Protein AF-0000000073279102 (afdb_homodimer)

pLDDT: mean 95.68, std 6.65, range [61.88, 99.0]

Radius of gyration: 16.41 Å; Cα contacts (8 Å, |Δi|>4): 410; chains: 2; bounding box: 40×41×36 Å

Solvent-accessible surface area (backbone atoms only — not comparable to full-atom values): 11168 Å² total; per-residue (Å²): 95,24,42,34,42,34,35,25,45,95,88,36,66,32,33,39,37,36,37,48,52,42,74,84,71,52,70,69,53,36,35,52,22,32,20,53,50,37,37,55,52,22,43,48,45,22,41,45,67,69,67,58,41,90,57,52,66,49,79,51,94,28,34,40,36,40,37,42,72,86,50,53,70,67,57,41,58,67,42,37,63,53,52,52,18,47,51,52,36,52,48,58,48,28,73,78,35,60,84,46,34,48,79,45,77,41,85,98,96,24,42,34,42,35,33,27,46,94,88,35,66,32,32,39,37,38,36,46,53,40,76,85,70,53,71,69,53,36,33,52,23,32,20,52,49,36,38,56,51,22,44,50,45,23,40,45,66,70,67,58,42,90,57,52,66,50,80,52,94,29,34,41,36,39,38,42,72,86,51,54,70,68,57,41,59,67,44,37,64,54,53,53,19,47,51,53,35,54,48,57,46,27,74,81,35,59,85,45,34,46,78,47,79,41,84,100

Secondary structure (DSSP, 8-state):
-EEEEEEEETTEEEEEEEES-----SHHHHHHHHHHHHHHHHHHHIIIIIS----EEEEETTEEEEE-TTS-HHHHHHHHHHHHHHHHHHHHHHHH-TTTEEEEEEE-/-EEEEEEEETTEEEEEEEES-----SHHHHHHHHHHHHHHHHHHHIIIIIS----EEEEETTEEEEE-TTS-HHHHHHHHHHHHHHHHHHHHHHHH-TTTEEEEEEE-

Foldseek 3Di:
DKEKEFEDEPNFTFKMKIFDLADPDDPVSVVLSVQLCVLQVVLVCCLCPVVVHDWDWDDDGRMIMTGRPPPDPVSSVVSRVSVVVSLVSVVVVCVVCVVRYDYYYDYD/DKEKEFEDEPNFTFKMKIADLADPDDPVSVVLSVQLCVLQVVLVCCLCPVVVHDWDWDDDGRMIMTGRPPPDPVSSVVSRVSVVVSLVSVVVVCVVCVVRYDYYYDYD

Sequence (216 aa):
MIEAIFKKKNENIVSFKIEGHAGFDEYNKDIVCSAVSAISQTTLIGILEVLNIHAEYRIVDGFLSLSIEEKTMEDIKSCQVLLHTMLLGLRSMEQGYRDYINVREEEVMIEAIFKKKNENIVSFKIEGHAGFDEYNKDIVCSAVSAISQTTLIGILEVLNIHAEYRIVDGFLSLSIEEKTMEDIKSCQVLLHTMLLGLRSMEQGYRDYINVREEEV

InterPro domains:
  IPR007422 Cysteine protease Prp [PF04327] (1-102)
  IPR007422 Cysteine protease Prp [PTHR39178] (1-107)
  IPR007422 Cysteine protease Prp [cd16332] (1-103)
  IPR036764 Cysteine protease Prp superfamily [G3DSA:3.30.70.1490] (1-105)
  IPR036764 Cysteine protease Prp superfamily [SSF118010] (1-107)

Structure (mmCIF, N/CA/C/O backbone):
data_AF-0000000073279102-model_v1
#
loop_
_entity.id
_entity.type
_entity.pdbx_description
1 polymer 'Ribosomal processing cysteine protease Prp'
#
loop_
_atom_site.group_PDB
_atom_site.id
_atom_site.type_symbol
_atom_site.label_atom_id
_atom_site.label_alt_id
_atom_site.label_comp_id
_atom_site.label_asym_id
_atom_site.label_entity_id
_atom_site.label_seq_id
_atom_site.pdbx_PDB_ins_code
_atom_site.Cartn_x
_atom_site.Cartn_y
_atom_site.Cartn_z
_atom_site.occupancy
_atom_site.B_iso_or_equiv
_atom_site.auth_seq_id
_atom_site.auth_comp_id
_atom_site.auth_asym_id
_atom_site.auth_atom_id
_atom_site.pdbx_PDB_model_num
ATOM 1 N N . MET A 1 1 ? -12.102 9.656 13.414 1 91.69 1 MET A N 1
ATOM 2 C CA . MET A 1 1 ? -11.711 8.25 13.5 1 91.69 1 MET A CA 1
ATOM 3 C C . MET A 1 1 ? -11.906 7.551 12.156 1 91.69 1 MET A C 1
ATOM 5 O O . MET A 1 1 ? -12.938 7.719 11.508 1 91.69 1 MET A O 1
ATOM 9 N N . ILE A 1 2 ? -11.047 6.914 11.68 1 95.69 2 ILE A N 1
ATOM 10 C CA . ILE A 1 2 ? -11.125 6.148 10.438 1 95.69 2 ILE A CA 1
ATOM 11 C C . ILE A 1 2 ? -11.547 4.711 10.742 1 95.69 2 ILE A C 1
ATOM 13 O O . ILE A 1 2 ? -11.008 4.078 11.656 1 95.69 2 ILE A O 1
ATOM 17 N N . GLU A 1 3 ? -12.492 4.203 10.031 1 97.62 3 GLU A N 1
ATOM 18 C CA . GLU A 1 3 ? -12.922 2.812 10.148 1 97.62 3 GLU A CA 1
ATOM 19 C C . GLU A 1 3 ? -12.578 2.02 8.891 1 97.62 3 GLU A C 1
ATOM 21 O O . GLU A 1 3 ? -12.945 2.41 7.785 1 97.62 3 GLU A O 1
ATOM 26 N N . ALA A 1 4 ? -11.875 0.976 9.055 1 98.75 4 ALA A N 1
ATOM 27 C CA . ALA A 1 4 ? -11.57 0.036 7.984 1 98.75 4 ALA A CA 1
ATOM 28 C C . ALA A 1 4 ? -12.156 -1.341 8.273 1 98.75 4 ALA A C 1
ATOM 30 O O . ALA A 1 4 ? -11.82 -1.972 9.273 1 98.75 4 ALA A O 1
ATOM 31 N N . ILE A 1 5 ? -13 -1.819 7.379 1 98.88 5 ILE A N 1
ATOM 32 C CA . ILE A 1 5 ? -13.664 -3.102 7.574 1 98.88 5 ILE A CA 1
ATOM 33 C C . ILE A 1 5 ? -13.336 -4.039 6.418 1 98.88 5 ILE A C 1
ATOM 35 O O . ILE A 1 5 ? -13.492 -3.674 5.25 1 98.88 5 ILE A O 1
ATOM 39 N N . PHE A 1 6 ? -12.922 -5.18 6.73 1 98.94 6 PHE A N 1
ATOM 40 C CA . PHE A 1 6 ? -12.633 -6.227 5.754 1 98.94 6 PHE A CA 1
ATOM 41 C C . PHE A 1 6 ? -13.625 -7.379 5.895 1 98.94 6 PHE A C 1
ATOM 43 O O . PHE A 1 6 ? -13.852 -7.875 7 1 98.94 6 PHE A O 1
ATOM 50 N N . LYS A 1 7 ? -14.156 -7.809 4.781 1 98.88 7 LYS A N 1
ATOM 51 C CA . LYS A 1 7 ? -15.023 -8.984 4.777 1 98.88 7 LYS A CA 1
ATOM 52 C C . LYS A 1 7 ? -14.289 -10.211 4.242 1 98.88 7 LYS A C 1
ATOM 54 O O . LYS A 1 7 ? -13.633 -10.141 3.199 1 98.88 7 LYS A O 1
ATOM 59 N N . LYS A 1 8 ? -14.445 -11.305 4.914 1 98.69 8 LYS A N 1
ATOM 60 C CA . LYS A 1 8 ? -13.789 -12.555 4.543 1 98.69 8 LYS A CA 1
ATOM 61 C C . LYS A 1 8 ? -14.805 -13.664 4.289 1 98.69 8 LYS A C 1
ATOM 63 O O . LYS A 1 8 ? -15.836 -13.734 4.965 1 98.69 8 LYS A O 1
ATOM 68 N N . LYS A 1 9 ? -14.523 -14.383 3.242 1 97.69 9 LYS A N 1
ATOM 69 C CA . LYS A 1 9 ? -15.219 -15.633 2.934 1 97.69 9 LYS A CA 1
ATOM 70 C C . LYS A 1 9 ? -14.234 -16.797 2.814 1 97.69 9 LYS A C 1
ATOM 72 O O . LYS A 1 9 ? -13.383 -16.812 1.925 1 97.69 9 LYS A O 1
ATOM 77 N N . ASN A 1 10 ? -14.328 -17.844 3.709 1 94.19 10 ASN A N 1
ATOM 78 C CA . ASN A 1 10 ? -13.406 -18.969 3.723 1 94.19 10 ASN A CA 1
ATOM 79 C C . ASN A 1 10 ? -11.953 -18.5 3.725 1 94.19 10 ASN A C 1
ATOM 81 O O . ASN A 1 10 ? -11.164 -18.906 2.871 1 94.19 10 ASN A O 1
ATOM 85 N N . GLU A 1 11 ? -11.609 -17.516 4.504 1 94.81 11 GLU A N 1
ATOM 86 C CA . GLU A 1 11 ? -10.266 -17.016 4.77 1 94.81 11 GLU A CA 1
ATOM 87 C C . GLU A 1 11 ? -9.812 -16.047 3.68 1 94.81 11 GLU A C 1
ATOM 89 O O . GLU A 1 11 ? -8.758 -15.414 3.803 1 94.81 11 GLU A O 1
ATOM 94 N N . ASN A 1 12 ? -10.641 -15.945 2.617 1 98.44 12 ASN A N 1
ATOM 95 C CA . ASN A 1 12 ? -10.344 -14.977 1.563 1 98.44 12 ASN A CA 1
ATOM 96 C C . ASN A 1 12 ? -11 -13.625 1.838 1 98.44 12 ASN A C 1
ATOM 98 O O . ASN A 1 12 ? -12.18 -13.562 2.164 1 98.44 12 ASN A O 1
ATOM 102 N N . ILE A 1 13 ? -10.227 -12.633 1.742 1 98.88 13 ILE A N 1
ATOM 103 C CA . ILE A 1 13 ? -10.82 -11.305 1.786 1 98.88 13 ILE A CA 1
ATOM 104 C C . ILE A 1 13 ? -11.547 -11.016 0.474 1 98.88 13 ILE A C 1
ATOM 106 O O . ILE A 1 13 ? -10.961 -11.125 -0.605 1 98.88 13 ILE A O 1
ATOM 110 N N . VAL A 1 14 ? -12.789 -10.625 0.577 1 98.81 14 VAL A N 1
ATOM 111 C CA . VAL A 1 14 ? -13.562 -10.484 -0.653 1 98.81 14 VAL A CA 1
ATOM 112 C C . VAL A 1 14 ? -14.016 -9.031 -0.808 1 98.81 14 VAL A C 1
ATOM 114 O O . VAL A 1 14 ? -14.461 -8.625 -1.885 1 98.81 14 VAL A O 1
ATOM 117 N N . SER A 1 15 ? -13.891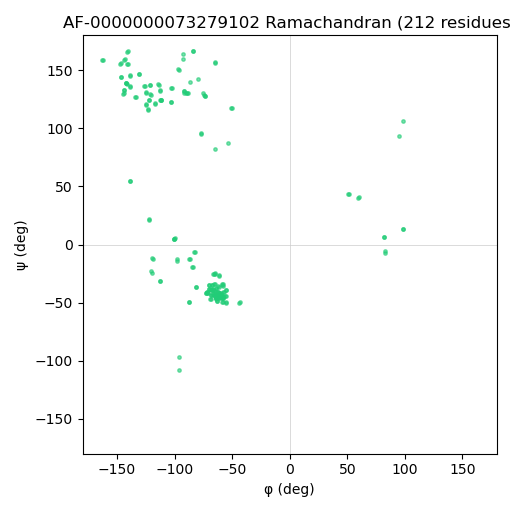 -8.242 0.245 1 98.81 15 SER A N 1
ATOM 118 C CA . SER A 1 15 ? -14.219 -6.824 0.148 1 98.81 15 SER A CA 1
ATOM 119 C C . SER A 1 15 ? -13.609 -6.031 1.297 1 98.81 15 SER A C 1
ATOM 121 O O . SER A 1 15 ? -13.219 -6.605 2.314 1 98.81 15 SER A O 1
ATOM 123 N N . PHE A 1 16 ? -13.461 -4.746 1.104 1 98.94 16 PHE A N 1
ATOM 124 C CA . PHE A 1 16 ? -13.125 -3.832 2.191 1 98.94 16 PHE A CA 1
ATOM 125 C C . PHE A 1 16 ? -13.844 -2.496 2.012 1 98.94 16 PHE A C 1
ATOM 127 O O . PHE A 1 16 ? -14.305 -2.176 0.916 1 98.94 16 PHE A O 1
ATOM 134 N N . LYS A 1 17 ? -13.953 -1.801 3.074 1 98.75 17 LYS A N 1
ATOM 135 C CA . LYS A 1 17 ? -14.453 -0.43 3.086 1 98.75 17 LYS A CA 1
ATOM 136 C C . LYS A 1 17 ? -13.695 0.427 4.094 1 98.75 17 LYS A C 1
ATOM 138 O O . LYS A 1 17 ? -13.375 -0.034 5.191 1 98.75 17 LYS A O 1
ATOM 143 N N . ILE A 1 18 ? -13.406 1.606 3.73 1 98.56 18 ILE A N 1
ATOM 144 C CA . ILE A 1 18 ? -12.75 2.594 4.578 1 98.56 18 ILE A CA 1
ATOM 145 C C . ILE A 1 18 ? -13.594 3.863 4.645 1 98.56 18 ILE A C 1
ATOM 147 O O . ILE A 1 18 ? -14.023 4.383 3.611 1 98.56 18 ILE A O 1
ATOM 151 N N . GLU A 1 19 ? -13.82 4.352 5.824 1 96.88 19 GLU A N 1
ATOM 152 C CA . GLU A 1 19 ? -14.578 5.586 6.004 1 96.88 19 GLU A CA 1
ATOM 153 C C . GLU A 1 19 ? -13.953 6.469 7.078 1 96.88 19 GLU A C 1
ATOM 155 O O . GLU A 1 19 ? -13.32 5.969 8.008 1 96.88 19 GLU A O 1
ATOM 160 N N . GLY A 1 20 ? -14.062 7.832 6.855 1 94.25 20 GLY A N 1
ATOM 161 C CA . GLY A 1 20 ? -13.641 8.766 7.887 1 94.25 20 GLY A CA 1
ATOM 162 C C . GLY A 1 20 ? -12.242 9.312 7.664 1 94.25 20 GLY A C 1
ATOM 163 O O . GLY A 1 20 ? -11.656 9.914 8.562 1 94.25 20 GLY A O 1
ATOM 164 N N . HIS A 1 21 ? -11.719 9.102 6.496 1 87.56 21 HIS A N 1
ATOM 165 C CA . HIS A 1 21 ? -10.344 9.508 6.227 1 87.56 21 HIS A CA 1
ATOM 166 C C . HIS A 1 21 ? -10.297 10.812 5.449 1 87.56 21 HIS A C 1
ATOM 168 O O . HIS A 1 21 ? -9.32 11.094 4.75 1 87.56 21 HIS A O 1
ATOM 174 N N . ALA A 1 22 ? -11.555 11.273 5.32 1 77.38 22 ALA A N 1
ATOM 175 C CA . ALA A 1 22 ? -11.562 12.625 4.762 1 77.38 22 ALA A CA 1
ATOM 176 C C . ALA A 1 22 ? -11.562 13.68 5.867 1 77.38 22 ALA A C 1
ATOM 178 O O . ALA A 1 22 ? -11.906 13.383 7.012 1 77.38 22 ALA A O 1
ATOM 179 N N . GLY A 1 23 ? -11.188 14.852 5.594 1 65.56 23 GLY A N 1
ATOM 180 C CA . GLY A 1 23 ? -11.398 16 6.461 1 65.56 23 GLY A CA 1
ATOM 181 C C . GLY A 1 23 ? -10.18 16.344 7.301 1 65.56 23 GLY A C 1
ATOM 182 O O . GLY A 1 23 ? -9.445 15.453 7.73 1 65.56 23 GLY A O 1
ATOM 183 N N . PHE A 1 24 ? -9.492 17.531 6.836 1 62.09 24 PHE A N 1
ATOM 184 C CA . PHE A 1 24 ? -8.367 18.266 7.418 1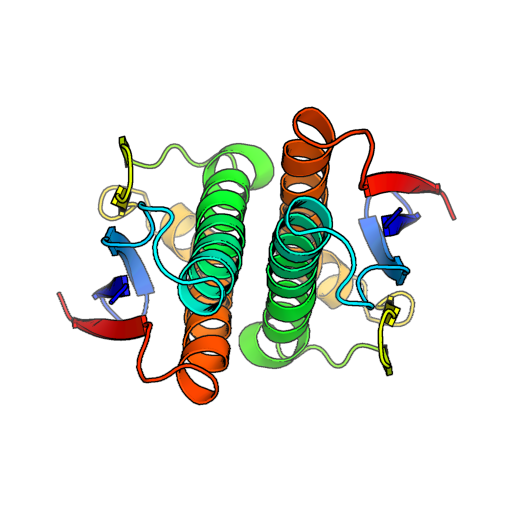 62.09 24 PHE A CA 1
ATOM 185 C C . PHE A 1 24 ? -8.758 18.875 8.758 1 62.09 24 PHE A C 1
ATOM 187 O O . PHE A 1 24 ? -9.688 19.688 8.828 1 62.09 24 PHE A O 1
ATOM 194 N N . ASP A 1 25 ? -8.703 18.047 9.836 1 65.06 25 ASP A N 1
ATOM 195 C CA . ASP A 1 25 ? -8.875 18.688 11.133 1 65.06 25 ASP A CA 1
ATOM 196 C C . ASP A 1 25 ? -7.523 19 11.773 1 65.06 25 ASP A C 1
ATOM 198 O O . ASP A 1 25 ? -6.777 19.844 11.281 1 65.06 25 ASP A O 1
ATOM 202 N N . GLU A 1 26 ? -7.168 18.141 12.586 1 80.25 26 GLU A N 1
ATOM 203 C CA . GLU A 1 26 ? -5.93 18.172 13.359 1 80.25 26 GLU A CA 1
ATOM 204 C C . GLU A 1 26 ? -4.777 17.547 12.578 1 80.25 26 GLU A C 1
ATOM 206 O O . GLU A 1 26 ? -4.98 16.609 11.805 1 80.25 26 GLU A O 1
ATOM 211 N N . TYR A 1 27 ? -3.744 18.172 12.719 1 82.19 27 TYR A N 1
ATOM 212 C CA . TYR A 1 27 ? -2.521 17.797 12.008 1 82.19 27 TYR A CA 1
ATOM 213 C C . TYR A 1 27 ? -2.311 16.297 12.039 1 82.19 27 TYR A C 1
ATOM 215 O O . TYR A 1 27 ? -2.102 15.672 10.992 1 82.19 27 TYR A O 1
ATOM 223 N N . ASN A 1 28 ? -2.387 15.672 13.125 1 83.56 28 ASN A N 1
ATOM 224 C CA . ASN A 1 28 ? -2.135 14.242 13.273 1 83.56 28 ASN A CA 1
ATOM 225 C C . ASN A 1 28 ? -3.168 13.414 12.516 1 83.56 28 ASN A C 1
ATOM 227 O O . ASN A 1 28 ? -2.834 12.375 11.938 1 83.56 28 ASN A O 1
ATOM 231 N N . LYS A 1 29 ? -4.352 13.93 12.492 1 88.25 29 LYS A N 1
ATOM 232 C CA . LYS A 1 29 ? -5.387 13.219 11.75 1 88.25 29 LYS A CA 1
ATOM 233 C C . LYS A 1 29 ? -5.113 13.258 10.25 1 88.25 29 LYS A C 1
ATOM 235 O O . LYS A 1 29 ? -5.293 12.25 9.555 1 88.25 29 LYS A O 1
ATOM 240 N N . ASP A 1 30 ? -4.645 14.336 9.789 1 91.12 30 ASP A N 1
ATOM 241 C CA . ASP A 1 30 ? -4.332 14.492 8.367 1 91.12 30 ASP A CA 1
ATOM 242 C C . ASP A 1 30 ? -3.238 13.516 7.941 1 91.12 30 ASP A C 1
ATOM 244 O O . ASP A 1 30 ? -3.295 12.953 6.844 1 91.12 30 ASP A O 1
ATOM 248 N N . ILE A 1 31 ? -2.305 13.281 8.828 1 91.38 31 ILE A N 1
ATOM 249 C CA . ILE A 1 31 ? -1.187 12.391 8.547 1 91.38 31 ILE A CA 1
ATOM 250 C C . ILE A 1 31 ? -1.687 10.953 8.445 1 91.38 31 ILE A C 1
ATOM 252 O O . ILE A 1 31 ? -1.345 10.234 7.504 1 91.38 31 ILE A O 1
ATOM 256 N N . VAL A 1 32 ? -2.492 10.578 9.406 1 94.25 32 VAL A N 1
ATOM 257 C CA . VAL A 1 32 ? -3.041 9.227 9.422 1 94.25 32 VAL A CA 1
ATOM 258 C C . VAL A 1 32 ? -3.963 9.031 8.219 1 94.25 32 VAL A C 1
ATOM 260 O O . VAL A 1 32 ? -3.908 7.992 7.551 1 94.25 32 VAL A O 1
ATOM 263 N N . CYS A 1 33 ? -4.746 10.062 7.918 1 95.19 33 CYS A N 1
ATOM 264 C CA . CYS A 1 33 ? -5.629 10 6.762 1 95.19 33 CYS A CA 1
ATOM 265 C C . CYS A 1 33 ? -4.836 9.805 5.477 1 95.19 33 CYS A C 1
ATOM 267 O O . CYS A 1 33 ? -5.23 9.016 4.613 1 95.19 33 CYS A O 1
ATOM 269 N N . SER A 1 34 ? -3.781 10.547 5.359 1 94.94 34 SER A N 1
ATOM 270 C CA . SER A 1 34 ? -2.936 10.445 4.176 1 94.94 34 SER A CA 1
ATOM 271 C C . SER A 1 34 ? -2.367 9.039 4.02 1 94.94 34 SER A C 1
ATOM 273 O O . SER A 1 34 ? -2.385 8.477 2.926 1 94.94 34 SER A O 1
ATOM 275 N N . ALA A 1 35 ? -1.896 8.445 5.113 1 96.38 35 ALA A N 1
ATOM 276 C CA . ALA A 1 35 ? -1.335 7.098 5.109 1 96.38 35 ALA A CA 1
ATOM 277 C C . ALA A 1 35 ? -2.391 6.066 4.723 1 96.38 35 ALA A C 1
ATOM 279 O O . ALA A 1 35 ? -2.164 5.242 3.836 1 96.38 35 ALA A O 1
ATOM 280 N N . VAL A 1 36 ? -3.539 6.145 5.289 1 97.88 36 VAL A N 1
ATOM 281 C CA . VAL A 1 36 ? -4.617 5.188 5.066 1 97.88 36 VAL A CA 1
ATOM 282 C C . VAL A 1 36 ? -5.113 5.301 3.623 1 97.88 36 VAL A C 1
ATOM 284 O O . VAL A 1 36 ? -5.312 4.285 2.949 1 97.88 36 VAL A O 1
ATOM 287 N N . SER A 1 37 ? -5.277 6.512 3.115 1 97.06 37 SER A N 1
ATOM 288 C CA . SER A 1 37 ? -5.688 6.723 1.73 1 97.06 37 SER A CA 1
ATOM 289 C C . SER A 1 37 ? -4.668 6.145 0.757 1 97.06 37 SER A C 1
ATOM 291 O O . SER A 1 37 ? -5.035 5.496 -0.225 1 97.06 37 SER A O 1
ATOM 293 N N . ALA A 1 38 ? -3.414 6.348 1.049 1 97.75 38 ALA A N 1
ATOM 294 C CA . ALA A 1 38 ? -2.35 5.883 0.163 1 97.75 38 ALA A CA 1
ATOM 295 C C . ALA A 1 38 ? -2.332 4.363 0.072 1 97.75 38 ALA A C 1
ATOM 297 O O . ALA A 1 38 ? -2.258 3.799 -1.022 1 97.75 38 ALA A O 1
ATOM 298 N N . ILE A 1 39 ? -2.432 3.686 1.223 1 98.81 39 ILE A N 1
ATOM 299 C CA . ILE A 1 39 ? -2.422 2.227 1.249 1 98.81 39 ILE A CA 1
ATOM 300 C C . ILE A 1 39 ? -3.637 1.688 0.498 1 98.81 39 ILE A C 1
ATOM 302 O O . ILE A 1 39 ? -3.506 0.812 -0.36 1 98.81 39 ILE A O 1
ATOM 306 N N . SER A 1 40 ? -4.809 2.207 0.78 1 98.69 40 SER A N 1
ATOM 307 C CA . SER A 1 40 ? -6.051 1.658 0.243 1 98.69 40 SER A CA 1
ATOM 308 C C . SER A 1 40 ? -6.188 1.957 -1.246 1 98.69 40 SER A C 1
ATOM 310 O O . SER A 1 40 ? -6.586 1.088 -2.025 1 98.69 40 SER A O 1
ATOM 312 N N . GLN A 1 41 ? -5.832 3.15 -1.648 1 98.31 41 GLN A N 1
ATOM 313 C CA . GLN A 1 41 ? -5.914 3.502 -3.062 1 98.31 41 GLN A CA 1
ATOM 314 C C . GLN A 1 41 ? -4.867 2.75 -3.877 1 98.31 41 GLN A C 1
ATOM 316 O O . GLN A 1 41 ? -5.125 2.354 -5.016 1 98.31 41 GLN A O 1
ATOM 321 N N . THR A 1 42 ? -3.693 2.578 -3.34 1 98.88 42 THR A N 1
ATOM 322 C CA . THR A 1 42 ? -2.666 1.8 -4.02 1 98.88 42 THR A CA 1
ATOM 323 C C . THR A 1 42 ? -3.117 0.353 -4.207 1 98.88 42 THR A C 1
ATOM 325 O O . THR A 1 42 ? -2.873 -0.249 -5.254 1 98.88 42 THR A O 1
ATOM 328 N N . THR A 1 43 ? -3.762 -0.218 -3.186 1 98.94 43 THR A N 1
ATOM 329 C CA . THR A 1 43 ? -4.301 -1.568 -3.311 1 98.94 43 THR A CA 1
ATOM 330 C C . THR A 1 43 ? -5.316 -1.643 -4.449 1 98.94 43 THR A C 1
ATOM 332 O O . THR A 1 43 ? -5.305 -2.59 -5.238 1 98.94 43 THR A O 1
ATOM 335 N N . LEU A 1 44 ? -6.152 -0.615 -4.516 1 98.88 44 LEU A N 1
ATOM 336 C CA . LEU A 1 44 ? -7.113 -0.538 -5.609 1 98.88 44 LEU A CA 1
ATOM 337 C C . LEU A 1 44 ? -6.402 -0.54 -6.957 1 98.88 44 LEU A C 1
ATOM 339 O O . LEU A 1 44 ? -6.785 -1.281 -7.867 1 98.88 44 LEU A O 1
ATOM 343 N N . ILE A 1 45 ? -5.371 0.209 -7.113 1 98.81 45 ILE A N 1
ATOM 344 C CA . ILE A 1 45 ? -4.578 0.279 -8.336 1 98.81 45 ILE A CA 1
ATOM 345 C C . ILE A 1 45 ? -4.004 -1.1 -8.656 1 98.81 45 ILE A C 1
ATOM 347 O O . ILE A 1 45 ? -4.059 -1.548 -9.805 1 98.81 45 ILE A O 1
ATOM 351 N N . GLY A 1 46 ? -3.48 -1.765 -7.676 1 98.94 46 GLY A N 1
ATOM 352 C CA . GLY A 1 46 ? -2.943 -3.102 -7.871 1 98.94 46 GLY A CA 1
ATOM 353 C C . GLY A 1 46 ? -3.957 -4.074 -8.445 1 98.94 46 GLY A C 1
ATOM 354 O O . GLY A 1 46 ? -3.65 -4.816 -9.383 1 98.94 46 GLY A O 1
ATOM 355 N N . ILE A 1 47 ? -5.137 -4.031 -7.91 1 98.94 47 ILE A N 1
ATOM 356 C CA . ILE A 1 47 ? -6.172 -4.973 -8.32 1 98.94 47 ILE A CA 1
ATOM 357 C C . ILE A 1 47 ? -6.652 -4.629 -9.727 1 98.94 47 ILE A C 1
ATOM 359 O O . ILE A 1 47 ? -6.758 -5.508 -10.586 1 98.94 47 ILE A O 1
ATOM 363 N N . LEU A 1 48 ? -6.824 -3.354 -9.984 1 98.88 48 LEU A N 1
ATOM 364 C CA . LEU A 1 48 ? -7.418 -2.926 -11.25 1 98.88 48 LEU A CA 1
ATOM 365 C C . LEU A 1 48 ? -6.375 -2.908 -12.359 1 98.88 48 LEU A C 1
ATOM 367 O O . LEU A 1 48 ? -6.668 -3.283 -13.5 1 98.88 48 LEU A O 1
ATOM 371 N N . GLU A 1 49 ? -5.16 -2.533 -12.07 1 98.81 49 GLU A N 1
ATOM 372 C CA . GLU A 1 49 ? -4.223 -2.209 -13.141 1 98.81 49 GLU A CA 1
ATOM 373 C C . GLU A 1 49 ? -3.086 -3.229 -13.203 1 98.81 49 GLU A C 1
ATOM 375 O O . GLU A 1 49 ? -2.535 -3.484 -14.273 1 98.81 49 GLU A O 1
ATOM 380 N N . VAL A 1 50 ? -2.705 -3.777 -12.109 1 98.88 50 VAL A N 1
ATOM 381 C CA . VAL A 1 50 ? -1.626 -4.758 -12.117 1 98.88 50 VAL A CA 1
ATOM 382 C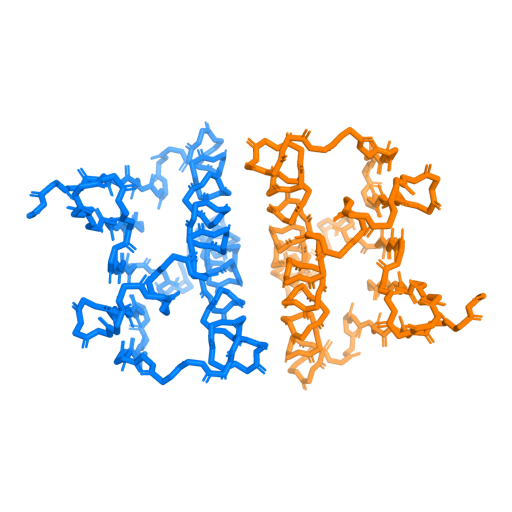 C . VAL A 1 50 ? -2.195 -6.148 -12.383 1 98.88 50 VAL A C 1
ATOM 384 O O . VAL A 1 50 ? -1.72 -6.863 -13.273 1 98.88 50 VAL A O 1
ATOM 387 N N . LEU A 1 51 ? -3.236 -6.457 -11.602 1 98.88 51 LEU A N 1
ATOM 388 C CA . LEU A 1 51 ? -3.854 -7.77 -11.766 1 98.88 51 LEU A CA 1
ATOM 389 C C . LEU A 1 51 ? -4.879 -7.742 -12.898 1 98.88 51 LEU A C 1
ATOM 391 O O . LEU A 1 51 ? -5.297 -8.797 -13.383 1 98.88 51 LEU A O 1
ATOM 395 N N . ASN A 1 52 ? -5.332 -6.523 -13.258 1 98.81 52 ASN A N 1
ATOM 396 C CA . ASN A 1 52 ? -6.324 -6.332 -14.305 1 98.81 52 ASN A CA 1
ATOM 397 C C . ASN A 1 52 ? -7.629 -7.051 -13.984 1 98.81 52 ASN A C 1
ATOM 399 O O . ASN A 1 52 ? -8.227 -7.68 -14.867 1 98.81 52 ASN A O 1
ATOM 403 N N . ILE A 1 53 ? -8 -6.996 -12.781 1 98.75 53 ILE A N 1
ATOM 404 C CA . ILE A 1 53 ? -9.266 -7.582 -12.352 1 98.75 53 ILE A CA 1
ATOM 405 C C . ILE A 1 53 ? -10.305 -6.48 -12.148 1 98.75 53 ILE A C 1
ATOM 407 O O . ILE A 1 53 ? -10.062 -5.52 -11.414 1 98.75 53 ILE A O 1
ATOM 411 N N . HIS A 1 54 ? -11.336 -6.59 -12.812 1 97.44 54 HIS A N 1
ATOM 412 C CA . HIS A 1 54 ? -12.406 -5.602 -12.711 1 97.44 54 HIS A CA 1
ATOM 413 C C . HIS A 1 54 ? -13.211 -5.797 -11.43 1 97.44 54 HIS A C 1
ATOM 415 O O . HIS A 1 54 ? -14.172 -6.57 -11.406 1 97.44 54 HIS A O 1
ATOM 421 N N . ALA A 1 55 ? -12.945 -5.148 -10.477 1 98.31 55 ALA A N 1
ATOM 422 C CA . ALA A 1 55 ? -13.664 -5.176 -9.203 1 98.31 55 ALA A CA 1
ATOM 423 C C . ALA A 1 55 ? -14.68 -4.039 -9.117 1 98.31 55 ALA A C 1
ATOM 425 O O . ALA A 1 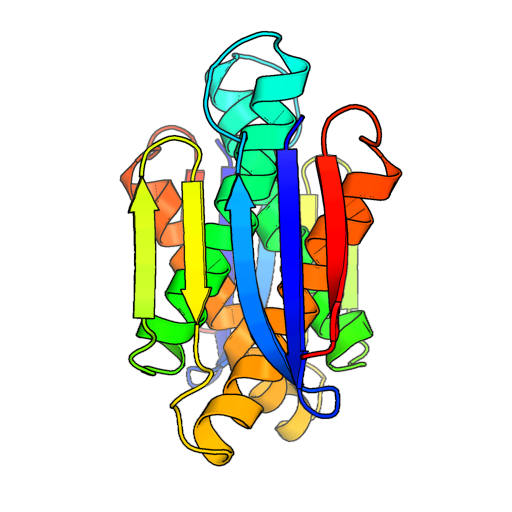55 ? -14.516 -3.002 -9.766 1 98.31 55 ALA A O 1
ATOM 426 N N . GLU A 1 56 ? -15.727 -4.27 -8.391 1 98.44 56 GLU A N 1
ATOM 427 C CA . GLU A 1 56 ? -16.625 -3.176 -8.023 1 98.44 56 GLU A CA 1
ATOM 428 C C . GLU A 1 56 ? -16.016 -2.293 -6.945 1 98.44 56 GLU A C 1
ATOM 430 O O . GLU A 1 56 ? -15.492 -2.795 -5.945 1 98.44 56 GLU A O 1
ATOM 435 N N . TYR A 1 57 ? -16.016 -1.017 -7.195 1 98.69 57 TYR A N 1
ATOM 436 C CA . TYR A 1 57 ? -15.461 -0.134 -6.176 1 98.69 57 TYR A CA 1
ATOM 437 C C . TYR A 1 57 ? -16.188 1.203 -6.152 1 98.69 57 TYR A C 1
ATOM 439 O O . TYR A 1 57 ? -16.906 1.541 -7.098 1 98.69 57 TYR A O 1
ATOM 447 N N . ARG A 1 58 ? -16.141 1.889 -5.004 1 98.5 58 ARG A N 1
ATOM 448 C CA . ARG A 1 58 ? -16.719 3.217 -4.812 1 98.5 58 ARG A CA 1
ATOM 449 C C . ARG A 1 58 ? -15.742 4.133 -4.082 1 98.5 58 ARG A C 1
ATOM 451 O O . ARG A 1 58 ? -15.188 3.758 -3.049 1 98.5 58 ARG A O 1
ATOM 458 N N . ILE A 1 59 ? -15.5 5.309 -4.723 1 96.81 59 ILE A N 1
ATOM 459 C CA . ILE A 1 59 ? -14.656 6.32 -4.094 1 96.81 59 ILE A CA 1
ATOM 460 C C . ILE A 1 59 ? -15.414 7.645 -4.012 1 96.81 59 ILE A C 1
ATOM 462 O O . ILE A 1 59 ? -15.828 8.195 -5.031 1 96.81 59 ILE A O 1
ATOM 466 N N . VAL A 1 60 ? -15.586 8.102 -2.838 1 94.75 60 VAL A N 1
ATOM 467 C CA . VAL A 1 60 ? -16.062 9.453 -2.586 1 94.75 60 VAL A CA 1
ATOM 468 C C . VAL A 1 60 ? -15.312 10.055 -1.399 1 94.75 60 VAL A C 1
ATOM 470 O O . VAL A 1 60 ? -14.539 9.367 -0.734 1 94.75 60 VAL A O 1
ATOM 473 N N . ASP A 1 61 ? -15.391 11.305 -1.184 1 90.69 61 ASP A N 1
ATOM 474 C CA . ASP A 1 61 ? -14.641 11.945 -0.114 1 90.69 61 ASP A CA 1
ATOM 475 C C . ASP A 1 61 ? -14.836 11.227 1.216 1 90.69 61 ASP A C 1
ATOM 477 O O . ASP A 1 61 ? -15.969 11.094 1.692 1 90.69 61 ASP A O 1
ATOM 481 N N . GLY A 1 62 ? -13.766 10.734 1.703 1 92 62 GLY A N 1
ATOM 482 C CA . GLY A 1 62 ? -13.812 10.109 3.018 1 92 62 GLY A CA 1
ATOM 483 C C . GLY A 1 62 ? -14.312 8.68 2.982 1 92 62 GLY A C 1
ATOM 484 O O . GLY A 1 62 ? -14.617 8.102 4.027 1 92 62 GLY A O 1
ATOM 485 N N . PHE A 1 63 ? -14.484 8.211 1.729 1 97.38 63 PHE A N 1
ATOM 486 C CA . PHE A 1 63 ? -15.031 6.867 1.613 1 97.38 63 PHE A CA 1
ATOM 487 C C . PHE A 1 63 ? -14.406 6.129 0.435 1 97.38 63 PHE A C 1
ATOM 489 O O . PHE A 1 63 ? -14.289 6.68 -0.661 1 97.38 63 PHE A O 1
ATOM 496 N N . LEU A 1 64 ? -13.984 4.898 0.653 1 98.44 64 LEU A N 1
ATOM 497 C CA . LEU A 1 64 ? -13.469 3.994 -0.366 1 98.44 64 LEU A CA 1
ATOM 498 C C . LEU A 1 64 ? -13.891 2.557 -0.079 1 98.44 64 LEU A C 1
ATOM 500 O O . LEU A 1 64 ? -13.789 2.092 1.059 1 98.44 64 LEU A O 1
ATOM 504 N N . SER A 1 65 ? -14.438 1.857 -1.063 1 98.81 65 SER A N 1
ATOM 505 C CA . SER A 1 65 ? -14.773 0.445 -0.914 1 98.81 65 SER A CA 1
ATOM 506 C C . SER A 1 65 ? -14.469 -0.335 -2.188 1 98.81 65 SER A C 1
ATOM 508 O O . SER A 1 65 ? -14.422 0.24 -3.277 1 98.81 65 SER A O 1
ATOM 510 N N . LEU A 1 66 ? -14.25 -1.562 -2.057 1 98.88 66 LEU A N 1
ATOM 511 C CA . LEU A 1 66 ? -14.031 -2.494 -3.156 1 98.88 66 LEU A CA 1
ATOM 512 C C . LEU A 1 66 ? -14.602 -3.871 -2.82 1 98.88 66 LEU A C 1
ATOM 514 O O . LEU A 1 66 ? -14.484 -4.332 -1.684 1 98.88 66 LEU A O 1
ATOM 518 N N . SER A 1 67 ? -15.133 -4.527 -3.826 1 98.88 67 SER A N 1
ATOM 519 C CA . SER A 1 67 ? -15.609 -5.895 -3.645 1 98.88 67 SER A CA 1
ATOM 520 C C . SER A 1 67 ? -15.234 -6.77 -4.836 1 98.88 67 SER A C 1
ATOM 522 O O . SER A 1 67 ? -15.383 -6.355 -5.988 1 98.88 67 SER A O 1
ATOM 524 N N . ILE A 1 68 ? -14.781 -7.914 -4.516 1 98.81 68 ILE A N 1
ATOM 525 C CA . ILE A 1 68 ? -14.492 -8.914 -5.535 1 98.81 68 ILE A CA 1
ATOM 526 C C . ILE A 1 68 ? -15.305 -10.18 -5.258 1 98.81 68 ILE A C 1
ATOM 528 O O . ILE A 1 68 ? -14.93 -11.273 -5.691 1 98.81 68 ILE A O 1
ATOM 532 N N . GLU A 1 69 ? -16.344 -10.031 -4.531 1 97.5 69 GLU A N 1
ATOM 533 C CA . GLU A 1 69 ? -17.141 -11.164 -4.07 1 97.5 69 GLU A CA 1
ATOM 534 C C . GLU A 1 69 ? -17.719 -11.938 -5.246 1 97.5 69 GLU A C 1
ATOM 536 O O . GLU A 1 69 ? -17.922 -13.156 -5.156 1 97.5 69 GLU A O 1
ATOM 541 N N . GLU A 1 70 ? -17.938 -11.297 -6.387 1 97.62 70 GLU A N 1
ATOM 542 C CA . GLU A 1 70 ? -18.609 -11.922 -7.527 1 97.62 70 GLU A CA 1
ATOM 543 C C . GLU A 1 70 ? -17.594 -12.398 -8.562 1 97.62 70 GLU A C 1
ATOM 545 O O . GLU A 1 70 ? -17.969 -12.852 -9.648 1 97.62 70 GLU A O 1
ATOM 550 N N . LYS A 1 71 ? -16.344 -12.289 -8.258 1 98.31 71 LYS A N 1
ATOM 551 C CA . LYS A 1 71 ? -15.305 -12.695 -9.195 1 98.31 71 LYS A CA 1
ATOM 552 C C . LYS A 1 71 ? -15.039 -14.195 -9.109 1 98.31 71 LYS A C 1
ATOM 554 O O . LYS A 1 71 ? -15.555 -14.867 -8.219 1 98.31 71 LYS A O 1
ATOM 559 N N . THR A 1 72 ? -14.352 -14.672 -10.07 1 98.38 72 THR A N 1
ATOM 560 C CA . THR A 1 72 ? -13.984 -16.094 -10.062 1 98.38 72 THR A CA 1
ATOM 561 C C . THR A 1 72 ? -13.055 -16.406 -8.891 1 98.38 72 THR A C 1
ATOM 563 O O . THR A 1 72 ? -12.383 -15.508 -8.375 1 98.38 72 THR A O 1
ATOM 566 N N . MET A 1 73 ? -13.031 -17.625 -8.477 1 97.94 73 MET A N 1
ATOM 567 C CA . MET A 1 73 ? -12.133 -18.047 -7.398 1 97.94 73 MET A CA 1
ATOM 568 C C . MET A 1 73 ? -10.68 -17.75 -7.754 1 97.94 73 MET A C 1
ATOM 570 O O . MET A 1 73 ? -9.875 -17.422 -6.883 1 97.94 73 MET A O 1
ATOM 574 N N . GLU A 1 74 ? -10.367 -17.906 -9.031 1 98.38 74 GLU A N 1
ATOM 575 C CA . GLU A 1 74 ? -9.016 -17.594 -9.492 1 98.38 74 GLU A CA 1
ATOM 576 C C . GLU A 1 74 ? -8.68 -16.125 -9.266 1 98.38 74 GLU A C 1
ATOM 578 O O . GLU A 1 74 ? -7.602 -15.805 -8.766 1 98.38 74 GLU A O 1
ATOM 583 N N . ASP A 1 75 ? -9.578 -15.281 -9.625 1 98.69 75 ASP A N 1
ATOM 584 C CA . ASP A 1 75 ? -9.383 -13.852 -9.43 1 98.69 75 ASP A CA 1
ATOM 585 C C . ASP A 1 75 ? -9.305 -13.508 -7.941 1 98.69 75 ASP A C 1
ATOM 587 O O . ASP A 1 75 ? -8.469 -12.703 -7.527 1 98.69 75 ASP A O 1
ATOM 591 N N . ILE A 1 76 ? -10.203 -14.148 -7.203 1 98.75 76 ILE A N 1
ATOM 592 C CA . ILE A 1 76 ? -10.211 -13.914 -5.762 1 98.75 76 ILE A CA 1
ATOM 593 C C . ILE A 1 76 ? -8.859 -14.305 -5.168 1 98.75 76 ILE A C 1
ATOM 595 O O . ILE A 1 76 ? -8.258 -13.531 -4.414 1 98.75 76 ILE A O 1
ATOM 599 N N . LYS A 1 77 ? -8.359 -15.422 -5.539 1 98.62 77 LYS A N 1
ATOM 600 C CA . LYS A 1 77 ? -7.082 -15.906 -5.027 1 98.62 77 LYS A CA 1
ATOM 601 C C . LYS A 1 77 ? -5.941 -14.977 -5.445 1 98.62 77 LYS A C 1
ATOM 603 O O . LYS A 1 77 ? -5.031 -14.719 -4.656 1 98.62 77 LYS A O 1
ATOM 608 N N . SER A 1 78 ? -6.012 -14.477 -6.621 1 98.69 78 SER A N 1
ATOM 609 C CA . SER A 1 78 ? -4.961 -13.594 -7.129 1 98.69 78 SER A CA 1
ATOM 610 C C . SER A 1 78 ? -4.902 -12.289 -6.344 1 98.69 78 SER A C 1
ATOM 612 O O . SER A 1 78 ? -3.84 -11.68 -6.227 1 98.69 78 SER A O 1
ATOM 614 N N . CYS A 1 79 ? -6 -11.922 -5.766 1 98.88 79 CYS A N 1
ATOM 615 C CA . CYS A 1 79 ? -6.102 -10.641 -5.086 1 98.88 79 CYS A CA 1
ATOM 616 C C . CYS A 1 79 ? -5.625 -10.75 -3.641 1 98.88 79 CYS A C 1
ATOM 618 O O . CYS A 1 79 ? -5.387 -9.734 -2.984 1 98.88 79 CYS A O 1
ATOM 620 N N . GLN A 1 80 ? -5.453 -11.938 -3.146 1 98.94 80 GLN A N 1
ATOM 621 C CA . GLN A 1 80 ? -5.281 -12.117 -1.709 1 98.94 80 GLN A CA 1
ATOM 622 C C . GLN A 1 80 ? -3.965 -11.516 -1.233 1 98.94 80 GLN A C 1
ATOM 624 O O . GLN A 1 80 ? -3.881 -10.992 -0.118 1 98.94 80 GLN A O 1
ATOM 629 N N . VAL A 1 81 ? -2.945 -11.586 -2.043 1 98.94 81 VAL A N 1
ATOM 630 C CA . VAL A 1 81 ? -1.661 -11.031 -1.626 1 98.94 81 VAL A CA 1
ATOM 631 C C . VAL A 1 81 ? -1.797 -9.531 -1.388 1 98.94 81 VAL A C 1
ATOM 633 O O . VAL A 1 81 ? -1.292 -9.008 -0.393 1 98.94 81 VAL A O 1
ATOM 636 N N . LEU A 1 82 ? -2.482 -8.836 -2.254 1 99 82 LEU A N 1
ATOM 637 C CA . LEU A 1 82 ? -2.678 -7.398 -2.119 1 99 82 LEU A CA 1
ATOM 638 C C . LEU A 1 82 ? -3.58 -7.078 -0.934 1 99 82 LEU A C 1
ATOM 640 O O . LEU A 1 82 ? -3.285 -6.176 -0.148 1 99 82 LEU A O 1
ATOM 644 N N . LEU A 1 83 ? -4.641 -7.84 -0.798 1 99 83 LEU A N 1
ATOM 645 C CA . LEU A 1 83 ? -5.645 -7.539 0.217 1 99 83 LEU A CA 1
ATOM 646 C C . LEU A 1 83 ? -5.125 -7.871 1.611 1 99 83 LEU A C 1
ATOM 648 O O . LEU A 1 83 ? -5.359 -7.117 2.561 1 99 83 LEU A O 1
ATOM 652 N N . HIS A 1 84 ? -4.457 -8.977 1.753 1 98.94 84 HIS A N 1
ATOM 653 C CA . HIS A 1 84 ? -3.859 -9.297 3.045 1 98.94 84 HIS A CA 1
ATOM 654 C C . HIS A 1 84 ? -2.73 -8.336 3.389 1 98.94 84 HIS A C 1
ATOM 656 O O . HIS A 1 84 ? -2.541 -7.984 4.555 1 98.94 84 HIS A O 1
ATOM 662 N N . THR A 1 85 ? -1.94 -7.969 2.396 1 98.94 85 THR A N 1
ATOM 663 C CA . THR A 1 85 ? -0.902 -6.969 2.609 1 98.94 85 THR A CA 1
ATOM 664 C C . THR A 1 85 ? -1.508 -5.656 3.1 1 98.94 85 THR A C 1
ATOM 666 O O . THR A 1 85 ? -1.011 -5.055 4.055 1 98.94 85 THR A O 1
ATOM 669 N N . MET A 1 86 ? -2.582 -5.211 2.486 1 98.94 86 MET A N 1
ATOM 670 C CA . MET A 1 86 ? -3.291 -4.008 2.914 1 98.94 86 MET A CA 1
ATOM 671 C C . MET A 1 86 ? -3.76 -4.137 4.359 1 98.94 86 MET A C 1
ATOM 673 O O . MET A 1 86 ? -3.562 -3.223 5.164 1 98.94 86 MET A O 1
ATOM 677 N N . LEU A 1 87 ? -4.395 -5.234 4.637 1 98.94 87 LEU A N 1
ATOM 678 C CA . LEU A 1 87 ? -4.906 -5.477 5.98 1 98.94 87 LEU A CA 1
ATOM 679 C C . LEU A 1 87 ? -3.789 -5.363 7.012 1 98.94 87 LEU A C 1
ATOM 681 O O . LEU A 1 87 ? -3.924 -4.637 8 1 98.94 87 LEU A O 1
ATOM 685 N N . LEU A 1 88 ? -2.693 -6.016 6.797 1 98.94 88 LEU A N 1
ATOM 686 C CA . LEU A 1 88 ? -1.59 -6 7.75 1 98.94 88 LEU A CA 1
ATOM 687 C C . LEU A 1 88 ? -0.966 -4.609 7.832 1 98.94 88 LEU A C 1
ATOM 689 O O . LEU A 1 88 ? -0.544 -4.18 8.906 1 98.94 88 LEU A O 1
ATOM 693 N N . GLY A 1 89 ? -0.842 -3.912 6.707 1 98.81 89 GLY A N 1
ATOM 694 C CA . GLY A 1 89 ? -0.356 -2.541 6.703 1 98.81 89 GLY A CA 1
ATOM 695 C C . GLY A 1 89 ? -1.191 -1.609 7.559 1 98.81 89 GLY A C 1
ATOM 696 O O . GLY A 1 89 ? -0.652 -0.854 8.367 1 98.81 89 GLY A O 1
ATOM 697 N N . LEU A 1 90 ? -2.512 -1.697 7.434 1 98.81 90 LEU A N 1
ATOM 698 C CA . LEU A 1 90 ? -3.42 -0.857 8.203 1 98.81 90 LEU A CA 1
ATOM 699 C C . LEU A 1 90 ? -3.406 -1.257 9.68 1 98.81 90 LEU A C 1
ATOM 701 O O . LEU A 1 90 ? -3.525 -0.402 10.562 1 98.81 90 LEU A O 1
ATOM 705 N N . ARG A 1 91 ? -3.252 -2.566 9.93 1 98.69 91 ARG A N 1
ATOM 706 C CA . ARG A 1 91 ? -3.131 -3.029 11.305 1 98.69 91 ARG A CA 1
ATOM 707 C C . ARG A 1 91 ? -1.875 -2.469 11.969 1 98.69 91 ARG A C 1
ATOM 709 O O . ARG A 1 91 ? -1.894 -2.105 13.141 1 98.69 91 ARG A O 1
ATOM 716 N N . SER A 1 92 ? -0.816 -2.5 11.219 1 97.94 92 SER A N 1
ATOM 717 C CA . SER A 1 92 ? 0.421 -1.918 11.727 1 97.94 92 SER A CA 1
ATOM 718 C C . SER A 1 92 ? 0.233 -0.45 12.094 1 97.94 92 SER A C 1
ATOM 720 O O . SER A 1 92 ? 0.733 0.009 13.125 1 97.94 92 SER A O 1
ATOM 722 N N . MET A 1 93 ? -0.486 0.295 11.297 1 96.31 93 MET A N 1
ATOM 723 C CA . MET A 1 93 ? -0.786 1.698 11.57 1 96.31 93 MET A CA 1
ATOM 724 C C . MET A 1 93 ? -1.653 1.838 12.82 1 96.31 93 MET A C 1
ATOM 726 O O . MET A 1 93 ? -1.448 2.746 13.625 1 96.31 93 MET A O 1
ATOM 730 N N . GLU A 1 94 ? -2.602 1.026 12.906 1 97.5 94 GLU A N 1
ATOM 731 C CA . GLU A 1 94 ? -3.516 1.046 14.047 1 97.5 94 GLU A CA 1
ATOM 732 C C . GLU A 1 94 ? -2.758 0.919 15.367 1 97.5 94 GLU A C 1
ATOM 734 O O . GLU A 1 94 ? -3.139 1.526 16.375 1 97.5 94 GLU A O 1
ATOM 739 N N . GLN A 1 95 ? -1.769 0.113 15.359 1 96.25 95 GLN A N 1
ATOM 740 C CA . GLN A 1 95 ? -0.975 -0.089 16.562 1 96.25 95 GLN A CA 1
ATOM 741 C C . GLN A 1 95 ? -0.366 1.224 17.047 1 96.25 95 GLN A C 1
ATOM 743 O O . GLN A 1 95 ? -0.284 1.468 18.25 1 96.25 95 GLN A O 1
ATOM 748 N N . GLY A 1 96 ? 0.002 2.117 16.172 1 93.25 96 GLY A N 1
ATOM 749 C CA . GLY A 1 96 ? 0.647 3.373 16.531 1 93.25 96 GLY A CA 1
ATOM 750 C C . GLY A 1 96 ? -0.318 4.539 16.594 1 93.25 96 GLY A C 1
ATOM 751 O O . GLY A 1 96 ? 0.009 5.59 17.156 1 93.25 96 GLY A O 1
ATOM 752 N N . TYR A 1 97 ? -1.486 4.359 16.094 1 94.12 97 TYR A N 1
ATOM 753 C CA . TYR A 1 97 ? -2.451 5.445 15.992 1 94.12 97 TYR A CA 1
ATOM 754 C C . TYR A 1 97 ? -3.852 4.973 16.359 1 94.12 97 TYR A C 1
ATOM 756 O O . TYR A 1 97 ? -4.812 5.238 15.625 1 94.12 97 TYR A O 1
ATOM 764 N N . ARG A 1 98 ? -4.02 4.406 17.484 1 93.69 98 ARG A N 1
ATOM 765 C CA . ARG A 1 98 ? -5.246 3.742 17.922 1 93.69 98 ARG A CA 1
ATOM 766 C C . ARG A 1 98 ? -6.387 4.742 18.062 1 93.69 98 ARG A C 1
ATOM 768 O O . ARG A 1 98 ? -7.555 4.387 17.906 1 93.69 98 ARG A O 1
ATOM 775 N N . ASP A 1 99 ? -6.059 5.949 18.281 1 93.56 99 ASP A N 1
ATOM 776 C CA . ASP A 1 99 ? -7.082 6.973 18.484 1 93.56 99 ASP A CA 1
ATOM 777 C C . ASP A 1 99 ? -7.625 7.484 17.156 1 93.56 99 ASP A C 1
ATOM 779 O O . ASP A 1 99 ? -8.641 8.188 17.125 1 93.56 99 ASP A O 1
ATOM 783 N N . TYR A 1 100 ? -7.047 7.066 16.062 1 93.94 100 TYR A N 1
ATOM 784 C CA . TYR A 1 100 ? -7.398 7.684 14.797 1 93.94 100 TYR A CA 1
ATOM 785 C C . TYR A 1 100 ? -7.953 6.652 13.82 1 93.94 100 TYR A C 1
ATOM 787 O O . TYR A 1 100 ? -8.641 7.004 12.859 1 93.94 100 TYR A O 1
ATOM 795 N N . ILE A 1 101 ? -7.625 5.34 14.008 1 96.62 101 ILE A N 1
ATOM 796 C CA . ILE A 1 101 ? -8.055 4.332 13.039 1 96.62 101 ILE A CA 1
ATOM 797 C C . ILE A 1 101 ? -8.445 3.051 13.766 1 96.62 101 ILE A C 1
ATOM 799 O O . ILE A 1 101 ? -7.801 2.66 14.742 1 96.62 101 ILE A O 1
ATOM 803 N N . ASN A 1 102 ? -9.477 2.467 13.344 1 97.69 102 ASN A N 1
ATOM 804 C CA . ASN A 1 102 ? -9.961 1.16 13.773 1 97.69 102 ASN A CA 1
ATOM 805 C C . ASN A 1 102 ? -10.078 0.191 12.602 1 97.69 102 ASN A C 1
ATOM 807 O O . ASN A 1 102 ? -10.75 0.484 11.609 1 97.69 102 ASN A O 1
ATOM 811 N N . VAL A 1 103 ? -9.43 -0.993 12.656 1 98.75 103 VAL A N 1
ATOM 812 C CA . VAL A 1 103 ? -9.43 -2.012 11.609 1 98.75 103 VAL A CA 1
ATOM 813 C C . VAL A 1 103 ? -10.188 -3.246 12.094 1 98.75 103 VAL A C 1
ATOM 815 O O . VAL A 1 103 ? -9.852 -3.82 13.133 1 98.75 103 VAL A O 1
ATOM 818 N N . ARG A 1 104 ? -11.164 -3.652 11.367 1 98.62 104 ARG A N 1
ATOM 819 C CA . ARG A 1 104 ? -12 -4.781 11.766 1 98.62 104 ARG A CA 1
ATOM 820 C C . ARG A 1 104 ? -12.156 -5.773 10.617 1 98.62 104 ARG A C 1
ATOM 822 O O . ARG A 1 104 ? -12.133 -5.391 9.445 1 98.62 104 ARG A O 1
ATOM 829 N N . GLU A 1 105 ? -12.25 -7.027 10.992 1 98.44 105 GLU A N 1
ATOM 830 C CA . GLU A 1 105 ? -12.562 -8.109 10.07 1 98.44 105 GLU A CA 1
ATOM 831 C C . GLU A 1 105 ? -13.914 -8.742 10.391 1 98.44 105 GLU A C 1
ATOM 833 O O . GLU A 1 105 ? -14.266 -8.914 11.562 1 98.44 105 GLU A O 1
ATOM 838 N N . GLU A 1 106 ? -14.625 -8.992 9.312 1 98 106 GLU A N 1
ATOM 839 C CA . GLU A 1 106 ? -15.922 -9.648 9.445 1 98 106 GLU A CA 1
ATOM 840 C C . GLU A 1 106 ? -16.016 -10.883 8.555 1 98 106 GLU A C 1
ATOM 842 O O . GLU A 1 106 ? -15.555 -10.859 7.406 1 98 106 GLU A O 1
ATOM 847 N N . GLU A 1 107 ? -16.562 -11.984 9.109 1 95.62 107 GLU A N 1
ATOM 848 C CA . GLU A 1 107 ? -16.828 -13.172 8.305 1 95.62 107 GLU A CA 1
ATOM 849 C C . GLU A 1 107 ? -18.219 -13.125 7.672 1 95.62 107 GLU A C 1
ATOM 851 O O . GLU A 1 107 ? -19.188 -12.805 8.344 1 95.62 107 GLU A O 1
ATOM 856 N N . VAL A 1 108 ? -18.141 -13.398 6.367 1 88.69 108 VAL A N 1
ATOM 857 C CA . VAL A 1 108 ? -19.438 -13.391 5.695 1 88.69 108 VAL A CA 1
ATOM 858 C C . VAL A 1 108 ? -19.625 -14.68 4.902 1 88.69 108 VAL A C 1
ATOM 860 O O . VAL A 1 108 ? -18.641 -15.336 4.539 1 88.69 108 VAL A O 1
ATOM 863 N N . MET B 1 1 ? 12.398 16.812 -1.054 1 91.69 1 MET B N 1
ATOM 864 C CA . MET B 1 1 ? 12.039 15.992 -2.205 1 91.69 1 MET B CA 1
ATOM 865 C C . MET B 1 1 ? 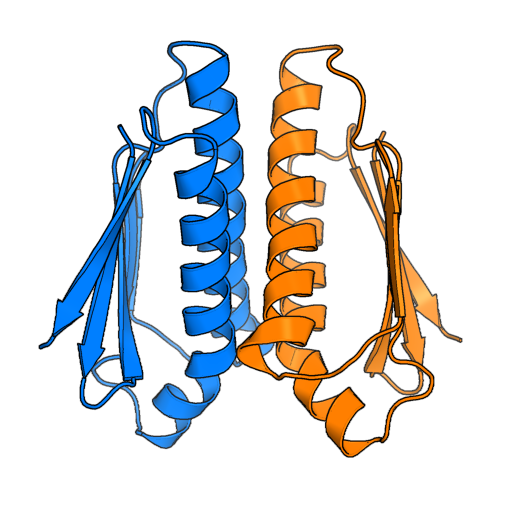12.25 14.516 -1.908 1 91.69 1 MET B C 1
ATOM 867 O O . MET B 1 1 ? 13.281 14.133 -1.359 1 91.69 1 MET B O 1
ATOM 871 N N . ILE B 1 2 ? 11.398 13.742 -2.111 1 95.75 2 ILE B N 1
ATOM 872 C CA . ILE B 1 2 ? 11.492 12.297 -1.93 1 95.75 2 ILE B CA 1
ATOM 873 C C . ILE B 1 2 ? 11.93 11.641 -3.234 1 95.75 2 ILE B C 1
ATOM 875 O O . ILE B 1 2 ? 11.391 11.938 -4.301 1 95.75 2 ILE B O 1
ATOM 879 N N . GLU B 1 3 ? 12.898 10.781 -3.168 1 97.69 3 GLU B N 1
ATOM 880 C CA . GLU B 1 3 ? 13.352 10 -4.32 1 97.69 3 GLU B CA 1
ATOM 881 C C . GLU B 1 3 ? 13.023 8.523 -4.152 1 97.69 3 GLU B C 1
ATOM 883 O O . GLU B 1 3 ? 13.391 7.91 -3.145 1 97.69 3 GLU B O 1
ATOM 888 N N . ALA B 1 4 ? 12.336 7.98 -5.078 1 98.75 4 ALA B N 1
ATOM 889 C CA . ALA B 1 4 ? 12.047 6.551 -5.137 1 98.75 4 ALA B CA 1
ATOM 890 C C . ALA B 1 4 ? 12.664 5.918 -6.383 1 98.75 4 ALA B C 1
ATOM 892 O O . ALA B 1 4 ? 12.32 6.293 -7.508 1 98.75 4 ALA B O 1
ATOM 893 N N . ILE B 1 5 ? 13.531 4.945 -6.188 1 98.88 5 ILE B N 1
ATOM 894 C CA . ILE B 1 5 ? 14.219 4.301 -7.305 1 98.88 5 ILE B CA 1
ATOM 895 C C . ILE B 1 5 ? 13.906 2.807 -7.309 1 98.88 5 ILE B C 1
ATOM 897 O O . ILE B 1 5 ? 14.07 2.129 -6.293 1 98.88 5 ILE B O 1
ATOM 901 N N . PHE B 1 6 ? 13.5 2.326 -8.398 1 98.94 6 PHE B N 1
ATOM 902 C CA . PHE B 1 6 ? 13.242 0.905 -8.609 1 98.94 6 PHE B CA 1
ATOM 903 C C . PHE B 1 6 ? 14.242 0.308 -9.586 1 98.94 6 PHE B C 1
ATOM 905 O O . PHE B 1 6 ? 14.477 0.863 -10.664 1 98.94 6 PHE B O 1
ATOM 912 N N . LYS B 1 7 ? 14.797 -0.812 -9.203 1 98.88 7 LYS B N 1
ATOM 913 C CA . LYS B 1 7 ? 15.68 -1.538 -10.109 1 98.88 7 LYS B CA 1
ATOM 914 C C . LYS B 1 7 ? 14.969 -2.732 -10.734 1 98.88 7 LYS B C 1
ATOM 916 O O . LYS B 1 7 ? 14.312 -3.506 -10.039 1 98.88 7 LYS B O 1
ATOM 921 N N . LYS B 1 8 ? 15.141 -2.893 -12.016 1 98.69 8 LYS B N 1
ATOM 922 C CA . LYS B 1 8 ? 14.508 -3.975 -12.766 1 98.69 8 LYS B CA 1
ATOM 923 C C . LYS B 1 8 ? 15.547 -4.852 -13.453 1 98.69 8 LYS B C 1
ATOM 925 O O . LYS B 1 8 ? 16.562 -4.352 -13.93 1 98.69 8 LYS B O 1
ATOM 930 N N . LYS B 1 9 ? 15.281 -6.125 -13.352 1 97.75 9 LYS B N 1
ATOM 931 C CA . LYS B 1 9 ? 16.016 -7.137 -14.117 1 97.75 9 LYS B CA 1
ATOM 932 C C . LYS B 1 9 ? 15.055 -7.977 -14.961 1 97.75 9 LYS B C 1
ATOM 934 O O . LYS B 1 9 ? 14.211 -8.695 -14.422 1 97.75 9 LYS B O 1
ATOM 939 N N . ASN B 1 10 ? 15.156 -7.918 -16.344 1 94.19 10 ASN B N 1
ATOM 940 C CA . ASN B 1 10 ? 14.25 -8.633 -17.234 1 94.19 10 ASN B CA 1
ATOM 941 C C . ASN B 1 10 ? 12.789 -8.359 -16.891 1 94.19 10 ASN B C 1
ATOM 943 O O . ASN B 1 10 ? 12.016 -9.297 -16.688 1 94.19 10 ASN B O 1
ATOM 947 N N . GLU B 1 11 ? 12.43 -7.16 -16.625 1 94.81 11 GLU B N 1
ATOM 948 C CA . GLU B 1 11 ? 11.07 -6.656 -16.422 1 94.81 11 GLU B CA 1
ATOM 949 C C . GLU B 1 11 ? 10.602 -6.91 -14.984 1 94.81 11 GLU B C 1
ATOM 951 O O . GLU B 1 11 ? 9.539 -6.438 -14.578 1 94.81 11 GLU B O 1
ATOM 956 N N . ASN B 1 12 ? 11.453 -7.641 -14.227 1 98.5 12 ASN B N 1
ATOM 957 C CA . ASN B 1 12 ? 11.141 -7.863 -12.82 1 98.5 12 ASN B CA 1
ATOM 958 C C . ASN B 1 12 ? 11.766 -6.793 -11.93 1 98.5 12 ASN B C 1
ATOM 960 O O . ASN B 1 12 ? 12.945 -6.473 -12.07 1 98.5 12 ASN B O 1
ATOM 964 N N . ILE B 1 13 ? 10.969 -6.266 -11.109 1 98.88 13 ILE B N 1
ATOM 965 C CA . ILE B 1 13 ? 11.539 -5.387 -10.094 1 98.88 13 ILE B CA 1
ATOM 966 C C . ILE B 1 13 ? 12.273 -6.219 -9.039 1 98.88 13 ILE B C 1
ATOM 968 O O . ILE B 1 13 ? 11.695 -7.141 -8.453 1 98.88 13 ILE B O 1
ATOM 972 N N . VAL B 1 14 ? 13.508 -5.863 -8.789 1 98.81 14 VAL B N 1
ATOM 973 C CA . VAL B 1 14 ? 14.281 -6.719 -7.895 1 98.81 14 VAL B CA 1
ATOM 974 C C . VAL B 1 14 ? 14.719 -5.922 -6.668 1 98.81 14 VAL B C 1
ATOM 976 O O . VAL B 1 14 ? 15.164 -6.496 -5.672 1 98.81 14 VAL B O 1
ATOM 979 N N . SER B 1 15 ? 14.562 -4.621 -6.703 1 98.81 15 SER B N 1
ATOM 980 C CA . SER B 1 15 ? 14.875 -3.805 -5.535 1 98.81 15 SER B CA 1
ATOM 981 C C . SER B 1 15 ? 14.234 -2.426 -5.641 1 98.81 15 SER B C 1
ATOM 983 O O . SER B 1 15 ? 13.836 -1.999 -6.727 1 98.81 15 SER B O 1
ATOM 985 N N . PHE B 1 16 ? 14.07 -1.765 -4.52 1 98.94 16 PHE B N 1
ATOM 986 C CA . PHE B 1 16 ? 13.711 -0.351 -4.492 1 98.94 16 PHE B CA 1
ATOM 987 C C . PHE B 1 16 ? 14.398 0.36 -3.334 1 98.94 16 PHE B C 1
ATOM 989 O O . PHE B 1 16 ? 14.867 -0.285 -2.393 1 98.94 16 PHE B O 1
ATOM 996 N N . LYS B 1 17 ? 14.484 1.622 -3.471 1 98.75 17 LYS B N 1
ATOM 997 C CA . LYS B 1 17 ? 14.977 2.5 -2.41 1 98.75 17 LYS B CA 1
ATOM 998 C C . LYS B 1 17 ? 14.188 3.811 -2.379 1 98.75 17 LYS B C 1
ATOM 1000 O O . LYS B 1 17 ? 13.859 4.367 -3.428 1 98.75 17 LYS B O 1
ATOM 1005 N N . ILE B 1 18 ? 13.891 4.246 -1.221 1 98.56 18 ILE B N 1
ATOM 1006 C CA . ILE B 1 18 ? 13.203 5.512 -0.986 1 98.56 18 ILE B CA 1
ATOM 1007 C C . ILE B 1 18 ? 14.031 6.375 -0.031 1 98.56 18 ILE B C 1
ATOM 1009 O O . ILE B 1 18 ? 14.461 5.902 1.022 1 98.56 18 ILE B O 1
ATOM 1013 N N . GLU B 1 19 ? 14.242 7.605 -0.405 1 96.88 19 GLU B N 1
ATOM 1014 C CA . GLU B 1 19 ? 14.984 8.531 0.447 1 96.88 19 GLU B CA 1
ATOM 1015 C C . GLU B 1 19 ? 14.336 9.914 0.455 1 96.88 19 GLU B C 1
ATOM 1017 O O . GLU B 1 19 ? 13.727 10.328 -0.534 1 96.88 19 GLU B O 1
ATOM 1022 N N . GLY B 1 20 ? 14.414 10.578 1.66 1 94.25 20 GLY B N 1
ATOM 1023 C CA . GLY B 1 20 ? 13.977 11.961 1.739 1 94.25 20 GLY B CA 1
ATOM 1024 C C . GLY B 1 20 ? 12.57 12.117 2.289 1 94.25 20 GLY B C 1
ATOM 1025 O O . GLY B 1 20 ? 11.977 13.188 2.197 1 94.25 20 GLY B O 1
ATOM 1026 N N . HIS B 1 21 ? 12.062 11.078 2.852 1 87.38 21 HIS B N 1
ATOM 1027 C CA . HIS B 1 21 ? 10.68 11.109 3.326 1 87.38 21 HIS B CA 1
ATOM 1028 C C . HIS B 1 21 ? 10.625 11.336 4.832 1 87.38 21 HIS B C 1
ATOM 1030 O O . HIS B 1 21 ? 9.641 10.969 5.48 1 87.38 21 HIS B O 1
ATOM 1036 N N . ALA B 1 22 ? 11.883 11.547 5.285 1 76.69 22 ALA B N 1
ATOM 1037 C CA . ALA B 1 22 ? 11.867 11.969 6.684 1 76.69 22 ALA B CA 1
ATOM 1038 C C . ALA B 1 22 ? 11.844 13.492 6.797 1 76.69 22 ALA B C 1
ATOM 1040 O O . ALA B 1 22 ? 12.133 14.195 5.828 1 76.69 22 ALA B O 1
ATOM 1041 N N . GLY B 1 23 ? 11.531 14.023 7.895 1 65.06 23 GLY B N 1
ATOM 1042 C CA . GLY B 1 23 ? 11.742 15.422 8.227 1 65.06 23 GLY B CA 1
ATOM 1043 C C . GLY B 1 23 ? 10.523 16.281 7.965 1 65.06 23 GLY B C 1
ATOM 1044 O O . GLY B 1 23 ? 10 16.312 6.848 1 65.06 23 GLY B O 1
ATOM 1045 N N . PHE B 1 24 ? 9.68 16.422 9.172 1 61.88 24 PHE B N 1
ATOM 1046 C CA . PHE B 1 24 ? 8.539 17.312 9.352 1 61.88 24 PHE B CA 1
ATOM 1047 C C . PHE B 1 24 ? 8.914 18.75 9.023 1 61.88 24 PHE B C 1
ATOM 1049 O O . PHE B 1 24 ? 9.852 19.297 9.594 1 61.88 24 PHE B O 1
ATOM 1056 N N . ASP B 1 25 ? 8.789 19.125 7.723 1 65.69 25 ASP B N 1
ATOM 1057 C CA . ASP B 1 25 ? 8.914 20.531 7.363 1 65.69 25 ASP B CA 1
ATOM 1058 C C . ASP B 1 25 ? 7.543 21.188 7.254 1 65.69 25 ASP B C 1
ATOM 1060 O O . ASP B 1 25 ? 6.766 2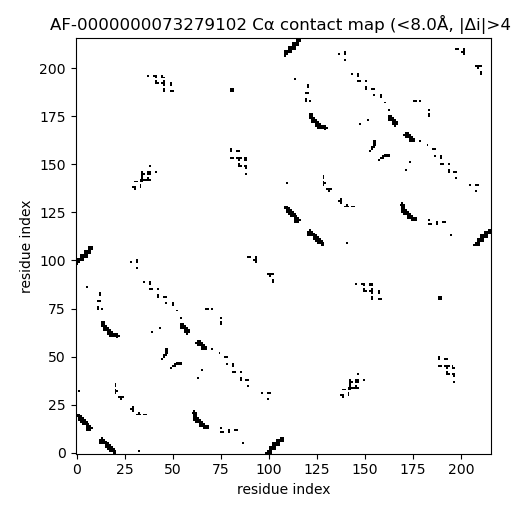1.188 8.211 1 65.69 25 ASP B O 1
ATOM 1064 N N . GLU B 1 26 ? 7.242 21.422 6.047 1 80.94 26 GLU B N 1
ATOM 1065 C CA . GLU B 1 26 ? 5.984 22.031 5.621 1 80.94 26 GLU B CA 1
ATOM 1066 C C . GLU B 1 26 ? 4.852 21.016 5.605 1 80.94 26 GLU B C 1
ATOM 1068 O O . GLU B 1 26 ? 5.078 19.828 5.359 1 80.94 26 GLU B O 1
ATOM 1073 N N . TYR B 1 27 ? 3.801 21.469 5.965 1 82.69 27 TYR B N 1
ATOM 1074 C CA . TYR B 1 27 ? 2.592 20.672 6.102 1 82.69 27 TYR B CA 1
ATOM 1075 C C . TYR B 1 27 ? 2.418 19.734 4.906 1 82.69 27 TYR B C 1
ATOM 1077 O O . TYR B 1 27 ? 2.236 18.531 5.07 1 82.69 27 TYR B O 1
ATOM 1085 N N . ASN B 1 28 ? 2.512 20.219 3.742 1 84.06 28 ASN B N 1
ATOM 1086 C CA . ASN B 1 28 ? 2.297 19.422 2.533 1 84.06 28 ASN B CA 1
ATOM 1087 C C . ASN B 1 28 ? 3.355 18.344 2.373 1 84.06 28 ASN B C 1
ATOM 1089 O O . ASN B 1 28 ? 3.055 17.234 1.921 1 84.06 28 ASN B O 1
ATOM 1093 N N . LYS B 1 29 ? 4.527 18.656 2.799 1 88.38 29 LYS B N 1
ATOM 1094 C CA . LYS B 1 29 ? 5.59 17.656 2.729 1 88.38 29 LYS B CA 1
ATOM 1095 C C . LYS B 1 29 ? 5.324 16.516 3.691 1 88.38 29 LYS B C 1
ATOM 1097 O O . LYS B 1 29 ? 5.535 15.344 3.35 1 88.38 29 LYS B O 1
ATOM 1102 N N . ASP B 1 30 ? 4.844 16.844 4.824 1 91.12 30 ASP B N 1
ATOM 1103 C CA . ASP B 1 30 ? 4.535 15.82 5.824 1 91.12 30 ASP B CA 1
ATOM 1104 C C . ASP B 1 30 ? 3.465 14.852 5.312 1 91.12 30 ASP B C 1
ATOM 1106 O O . ASP B 1 30 ? 3.541 13.648 5.559 1 91.12 30 ASP B O 1
ATOM 1110 N N . ILE B 1 31 ? 2.529 15.367 4.57 1 91.44 31 ILE B N 1
ATOM 1111 C CA . ILE B 1 31 ? 1.433 14.57 4.031 1 91.44 31 ILE B CA 1
ATOM 1112 C C . ILE B 1 31 ? 1.967 13.602 2.979 1 91.44 31 ILE B C 1
ATOM 1114 O O . ILE B 1 31 ? 1.647 12.414 3.004 1 91.44 31 ILE B O 1
ATOM 1118 N N . VAL B 1 32 ? 2.773 14.125 2.107 1 94.38 32 VAL B N 1
ATOM 1119 C CA . VAL B 1 32 ? 3.35 13.305 1.047 1 94.3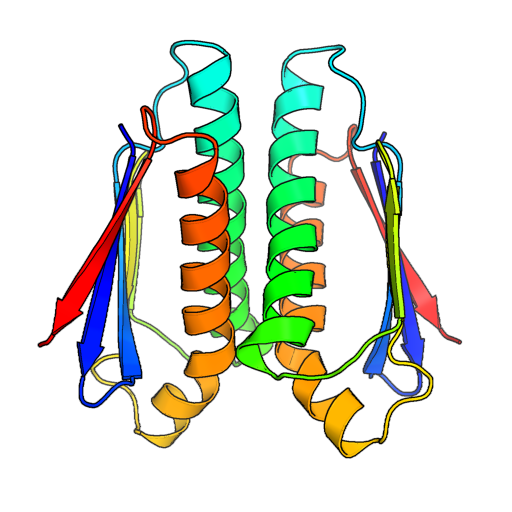8 32 VAL B CA 1
ATOM 1120 C C . VAL B 1 32 ? 4.281 12.266 1.653 1 94.38 32 VAL B C 1
ATOM 1122 O O . VAL B 1 32 ? 4.254 11.094 1.262 1 94.38 32 VAL B O 1
ATOM 1125 N N . CYS B 1 33 ? 5.039 12.688 2.658 1 95.19 33 CYS B N 1
ATOM 1126 C CA . CYS B 1 33 ? 5.941 11.766 3.336 1 95.19 33 CYS B CA 1
ATOM 1127 C C . CYS B 1 33 ? 5.164 10.625 3.984 1 95.19 33 CYS B C 1
ATOM 1129 O O . CYS B 1 33 ? 5.578 9.461 3.916 1 95.19 33 CYS B O 1
ATOM 1131 N N . SER B 1 34 ? 4.098 10.984 4.629 1 94.94 34 SER B N 1
ATOM 1132 C CA . SER B 1 34 ? 3.264 9.977 5.281 1 94.94 34 SER B CA 1
ATOM 1133 C C . SER B 1 34 ? 2.721 8.969 4.277 1 94.94 34 SER B C 1
ATOM 1135 O O . SER B 1 34 ? 2.758 7.762 4.523 1 94.94 34 SER B O 1
ATOM 1137 N N . ALA B 1 35 ? 2.258 9.438 3.133 1 96.38 35 ALA B N 1
ATOM 1138 C CA . ALA B 1 35 ? 1.722 8.578 2.08 1 96.38 35 ALA B CA 1
ATOM 1139 C C . ALA B 1 35 ? 2.799 7.652 1.528 1 96.38 35 ALA B C 1
ATOM 1141 O O . ALA B 1 35 ? 2.596 6.441 1.437 1 96.38 35 ALA B O 1
ATOM 1142 N N . VAL B 1 36 ? 3.945 8.164 1.239 1 97.88 36 VAL B N 1
ATOM 1143 C CA . VAL B 1 36 ? 5.043 7.406 0.646 1 97.88 36 VAL B CA 1
ATOM 1144 C C . VAL B 1 36 ? 5.547 6.359 1.639 1 97.88 36 VAL B C 1
ATOM 1146 O O . VAL B 1 36 ? 5.77 5.203 1.271 1 97.88 36 VAL B O 1
ATOM 1149 N N . SER B 1 37 ? 5.688 6.723 2.906 1 97.06 37 SER B N 1
ATOM 1150 C CA . SER B 1 37 ? 6.102 5.781 3.943 1 97.06 37 SER B CA 1
ATOM 1151 C C . SER B 1 37 ? 5.098 4.645 4.094 1 97.06 37 SER B C 1
ATOM 1153 O O . SER B 1 37 ? 5.48 3.479 4.199 1 97.06 37 SER B O 1
ATOM 1155 N N . ALA B 1 38 ? 3.84 4.98 4.059 1 97.69 38 ALA B N 1
ATOM 1156 C CA . ALA B 1 38 ? 2.789 3.984 4.242 1 97.69 38 ALA B CA 1
ATOM 1157 C C . ALA B 1 38 ? 2.801 2.959 3.111 1 97.69 38 ALA B C 1
ATOM 1159 O O . ALA B 1 38 ? 2.744 1.753 3.359 1 97.69 38 ALA B O 1
ATOM 1160 N N . ILE B 1 39 ? 2.908 3.432 1.866 1 98.81 39 ILE B N 1
ATOM 1161 C CA . ILE B 1 39 ? 2.924 2.539 0.712 1 98.81 39 ILE B CA 1
ATOM 1162 C C . ILE B 1 39 ? 4.152 1.636 0.774 1 98.81 39 ILE B C 1
ATOM 1164 O O . ILE B 1 39 ? 4.043 0.416 0.628 1 98.81 39 ILE B O 1
ATOM 1168 N N . SER B 1 40 ? 5.316 2.199 1.009 1 98.75 40 SER B N 1
ATOM 1169 C CA . SER B 1 40 ? 6.57 1.457 0.93 1 98.75 40 SER B CA 1
ATOM 1170 C C . SER B 1 40 ? 6.715 0.487 2.098 1 98.75 40 SER B C 1
ATOM 1172 O O . SER B 1 40 ? 7.133 -0.658 1.913 1 98.75 40 SER B O 1
ATOM 1174 N N . GLN B 1 41 ? 6.332 0.911 3.275 1 98.31 41 GLN B N 1
ATOM 1175 C CA . GLN B 1 41 ? 6.422 0.033 4.438 1 98.31 41 GLN B CA 1
ATOM 1176 C C . GLN B 1 41 ? 5.395 -1.091 4.355 1 98.31 41 GLN B C 1
ATOM 1178 O O . GLN B 1 41 ? 5.668 -2.221 4.766 1 98.31 41 GLN B O 1
ATOM 1183 N N . THR B 1 42 ? 4.227 -0.792 3.875 1 98.88 42 THR B N 1
ATOM 1184 C CA . THR B 1 42 ? 3.219 -1.829 3.688 1 98.88 42 THR B CA 1
ATOM 1185 C C . THR B 1 42 ? 3.695 -2.873 2.682 1 98.88 42 THR B C 1
ATOM 1187 O O . THR B 1 42 ? 3.475 -4.07 2.871 1 98.88 42 THR B O 1
ATOM 1190 N N . THR B 1 43 ? 4.34 -2.424 1.606 1 98.94 43 THR B N 1
ATOM 1191 C CA . THR B 1 43 ? 4.902 -3.359 0.639 1 98.94 43 THR B CA 1
ATOM 1192 C C . THR B 1 43 ? 5.93 -4.273 1.303 1 98.94 43 THR B C 1
ATOM 1194 O O . THR B 1 43 ? 5.941 -5.48 1.061 1 98.94 43 THR B O 1
ATOM 1197 N N . LEU B 1 44 ? 6.75 -3.67 2.156 1 98.88 44 LEU B N 1
ATOM 1198 C CA . LEU B 1 44 ? 7.719 -4.457 2.912 1 98.88 44 LEU B CA 1
ATOM 1199 C C . LEU B 1 44 ? 7.02 -5.523 3.748 1 98.88 44 LEU B C 1
ATOM 1201 O O . LEU B 1 44 ? 7.426 -6.688 3.74 1 98.88 44 LEU B O 1
ATOM 1205 N N . ILE B 1 45 ? 5.969 -5.195 4.41 1 98.81 45 ILE B N 1
ATOM 1206 C CA . ILE B 1 45 ? 5.188 -6.121 5.223 1 98.81 45 ILE B CA 1
ATOM 1207 C C . ILE B 1 45 ? 4.645 -7.246 4.348 1 98.81 45 ILE B C 1
ATOM 1209 O O . ILE B 1 45 ? 4.715 -8.422 4.715 1 98.81 45 ILE B O 1
ATOM 1213 N N . GLY B 1 46 ? 4.113 -6.902 3.217 1 98.94 46 GLY B N 1
ATOM 1214 C CA . GLY B 1 46 ? 3.604 -7.902 2.291 1 98.94 46 GLY B CA 1
ATOM 1215 C C . GLY B 1 46 ? 4.637 -8.945 1.904 1 98.94 46 GLY B C 1
ATOM 1216 O O . GLY B 1 46 ? 4.352 -10.141 1.91 1 98.94 46 GLY B O 1
ATOM 1217 N N . ILE B 1 47 ? 5.816 -8.477 1.612 1 98.94 47 ILE B N 1
ATOM 1218 C CA . ILE B 1 47 ? 6.871 -9.375 1.146 1 98.94 47 ILE B CA 1
ATOM 1219 C C . ILE B 1 47 ? 7.359 -10.242 2.301 1 98.94 47 ILE B C 1
ATOM 1221 O O . ILE B 1 47 ? 7.484 -11.461 2.158 1 98.94 47 ILE B O 1
ATOM 1225 N N . LEU B 1 48 ? 7.516 -9.641 3.453 1 98.88 48 LEU B N 1
ATOM 1226 C CA . LEU B 1 48 ? 8.109 -10.344 4.586 1 98.88 48 LEU B CA 1
ATOM 1227 C C . LEU B 1 48 ? 7.078 -11.219 5.289 1 98.88 48 LEU B C 1
ATOM 1229 O O . LEU B 1 48 ? 7.391 -12.336 5.715 1 98.88 48 LEU B O 1
ATOM 1233 N N . GLU B 1 49 ? 5.852 -10.781 5.383 1 98.81 49 GLU B N 1
ATOM 1234 C CA . GLU B 1 49 ? 4.914 -11.43 6.297 1 98.81 49 GLU B CA 1
ATOM 1235 C C . GLU B 1 49 ? 3.797 -12.133 5.535 1 98.81 49 GLU B C 1
ATOM 1237 O O . GLU B 1 49 ? 3.262 -13.141 6 1 98.81 49 GLU B O 1
ATOM 1242 N N . VAL B 1 50 ? 3.414 -11.633 4.422 1 98.88 50 VAL B N 1
ATOM 1243 C CA . VAL B 1 50 ? 2.352 -12.273 3.656 1 98.88 50 VAL B CA 1
ATOM 1244 C C . VAL B 1 50 ? 2.949 -13.344 2.742 1 98.88 50 VAL B C 1
ATOM 1246 O O . VAL B 1 50 ? 2.49 -14.484 2.736 1 98.88 50 VAL B O 1
ATOM 1249 N N . LEU B 1 51 ? 3.99 -12.914 2.018 1 98.88 51 LEU B N 1
ATOM 1250 C CA . LEU B 1 51 ? 4.633 -13.859 1.11 1 98.88 51 LEU B CA 1
ATOM 1251 C C . LEU B 1 51 ? 5.668 -14.703 1.846 1 98.88 51 LEU B C 1
ATOM 1253 O O . LEU B 1 51 ? 6.113 -15.734 1.335 1 98.88 51 LEU B O 1
ATOM 1257 N N . ASN B 1 52 ? 6.102 -14.195 3.023 1 98.81 52 ASN B N 1
ATOM 1258 C CA . ASN B 1 52 ? 7.102 -14.875 3.846 1 98.81 52 ASN B CA 1
ATOM 1259 C C . ASN B 1 52 ? 8.414 -15.055 3.092 1 98.81 52 ASN B C 1
ATOM 1261 O O . ASN B 1 52 ? 9.031 -16.125 3.162 1 98.81 52 ASN B O 1
ATOM 1265 N N . ILE B 1 53 ? 8.781 -14.086 2.389 1 98.75 53 ILE B N 1
ATOM 1266 C CA . ILE B 1 53 ? 10.055 -14.094 1.67 1 98.75 53 ILE B CA 1
ATOM 1267 C C . ILE B 1 53 ? 11.07 -13.227 2.41 1 98.75 53 ILE B C 1
ATOM 1269 O O . ILE B 1 53 ? 10.812 -12.055 2.693 1 98.75 53 ILE B O 1
ATOM 1273 N N . HIS B 1 54 ? 12.109 -13.797 2.744 1 97.44 54 HIS B N 1
ATOM 1274 C CA . HIS B 1 54 ? 13.156 -13.078 3.461 1 97.44 54 HIS B CA 1
ATOM 1275 C C . HIS B 1 54 ? 13.961 -12.188 2.52 1 97.44 54 HIS B C 1
ATOM 1277 O O . HIS B 1 54 ? 14.945 -12.633 1.924 1 97.44 54 HIS B O 1
ATOM 1283 N N . ALA B 1 55 ? 13.664 -11.039 2.41 1 98.31 55 ALA B N 1
ATOM 1284 C CA . ALA B 1 55 ? 14.367 -10.055 1.6 1 98.31 55 ALA B CA 1
ATOM 1285 C C . ALA B 1 55 ? 15.359 -9.258 2.445 1 98.31 55 ALA B C 1
ATOM 1287 O O . ALA B 1 55 ? 15.172 -9.109 3.654 1 98.31 55 ALA B O 1
ATOM 1288 N N . GLU B 1 56 ? 16.406 -8.82 1.816 1 98.44 56 GLU B N 1
ATOM 1289 C CA . GLU B 1 56 ? 17.281 -7.844 2.453 1 98.44 56 GLU B CA 1
ATOM 1290 C C . GLU B 1 56 ? 16.641 -6.457 2.455 1 98.44 56 GLU B C 1
ATOM 1292 O O . GLU B 1 56 ? 16.125 -6.004 1.433 1 98.44 56 GLU B O 1
ATOM 1297 N N . TYR B 1 57 ? 16.641 -5.855 3.605 1 98.69 57 TYR B N 1
ATOM 1298 C CA . TYR B 1 57 ? 16.062 -4.516 3.648 1 98.69 57 TYR B CA 1
ATOM 1299 C C . TYR B 1 57 ? 16.766 -3.648 4.684 1 98.69 57 TYR B C 1
ATOM 1301 O O . TYR B 1 57 ? 17.484 -4.16 5.543 1 98.69 57 TYR B O 1
ATOM 1309 N N . ARG B 1 58 ? 16.703 -2.318 4.492 1 98.5 58 ARG B N 1
ATOM 1310 C CA . ARG B 1 58 ? 17.25 -1.327 5.414 1 98.5 58 ARG B CA 1
ATOM 1311 C C . ARG B 1 58 ? 16.25 -0.202 5.66 1 98.5 58 ARG B C 1
ATOM 1313 O O . ARG B 1 58 ? 15.695 0.358 4.715 1 98.5 58 ARG B O 1
ATOM 1320 N N . ILE B 1 59 ? 15.992 0.024 6.969 1 96.81 59 ILE B N 1
ATOM 1321 C CA . ILE B 1 59 ? 15.125 1.131 7.355 1 96.81 59 ILE B CA 1
ATOM 1322 C C . ILE B 1 59 ? 15.859 2.041 8.344 1 96.81 59 ILE B C 1
ATOM 1324 O O . ILE B 1 59 ? 16.281 1.595 9.414 1 96.81 59 ILE B O 1
ATOM 1328 N N . VAL B 1 60 ? 16 3.25 7.969 1 94.69 60 VAL B N 1
ATOM 1329 C CA . VAL B 1 60 ? 16.453 4.305 8.867 1 94.69 60 VAL B CA 1
ATOM 1330 C C . VAL B 1 60 ? 15.688 5.594 8.578 1 94.69 60 VAL B C 1
ATOM 1332 O O . VAL B 1 60 ? 14.922 5.668 7.617 1 94.69 60 VAL B O 1
ATOM 1335 N N . ASP B 1 61 ? 15.742 6.535 9.422 1 90.75 61 ASP B N 1
ATOM 1336 C CA . ASP B 1 61 ? 14.977 7.762 9.242 1 90.75 61 ASP B CA 1
ATOM 1337 C C . ASP B 1 61 ? 15.188 8.352 7.848 1 90.75 61 ASP B C 1
ATOM 1339 O O . ASP B 1 61 ? 16.312 8.648 7.461 1 90.75 61 ASP B O 1
ATOM 1343 N N . GLY B 1 62 ? 14.102 8.406 7.148 1 92 62 GLY B N 1
ATOM 1344 C CA . GLY B 1 62 ? 14.164 9.039 5.84 1 92 62 GLY B CA 1
ATOM 1345 C C . GLY B 1 62 ? 14.695 8.125 4.754 1 92 62 GLY B C 1
ATOM 1346 O O . GLY B 1 62 ? 15 8.57 3.65 1 92 62 GLY B O 1
ATOM 1347 N N . PHE B 1 63 ? 14.875 6.867 5.18 1 97.44 63 PHE B N 1
ATOM 1348 C CA . PHE B 1 63 ? 15.445 5.941 4.211 1 97.44 63 PHE B CA 1
ATOM 1349 C C . PHE B 1 63 ? 14.844 4.551 4.371 1 97.44 63 PHE B C 1
ATOM 1351 O O . PHE B 1 63 ? 14.734 4.039 5.488 1 97.44 63 PHE B O 1
ATOM 1358 N N . LEU B 1 64 ? 14.445 3.934 3.273 1 98.44 64 LEU B N 1
ATOM 1359 C CA . LEU B 1 64 ? 13.945 2.562 3.201 1 98.44 64 LEU B CA 1
ATOM 1360 C C . LEU B 1 64 ? 14.383 1.893 1.905 1 98.44 64 LEU B C 1
ATOM 1362 O O . LEU B 1 64 ? 14.289 2.486 0.829 1 98.44 64 LEU B O 1
ATOM 1366 N N . SER B 1 65 ? 14.953 0.703 1.982 1 98.81 65 SER B N 1
ATOM 1367 C CA . SER B 1 65 ? 15.312 -0.059 0.791 1 98.81 65 SER B CA 1
ATOM 1368 C C . SER B 1 65 ? 15.023 -1.545 0.978 1 98.81 65 SER B C 1
ATOM 1370 O O . SER B 1 65 ? 14.969 -2.035 2.107 1 98.81 65 SER B O 1
ATOM 1372 N N . LEU B 1 66 ? 14.828 -2.213 -0.067 1 98.88 66 LEU B N 1
ATOM 1373 C CA . LEU B 1 66 ? 14.633 -3.658 -0.103 1 98.88 66 LEU B CA 1
ATOM 1374 C C . LEU B 1 66 ? 15.219 -4.254 -1.381 1 98.88 66 LEU B C 1
ATOM 1376 O O . LEU B 1 66 ? 15.094 -3.664 -2.457 1 98.88 66 LEU B O 1
ATOM 1380 N N . SER B 1 67 ? 15.773 -5.438 -1.244 1 98.88 67 SER B N 1
ATOM 1381 C CA . SER B 1 67 ? 16.266 -6.148 -2.42 1 98.88 67 SER B CA 1
ATOM 1382 C C . SER B 1 67 ? 15.922 -7.629 -2.359 1 98.88 67 SER B C 1
ATOM 1384 O O . SER B 1 67 ? 16.062 -8.266 -1.312 1 98.88 67 SER B O 1
ATOM 1386 N N . ILE B 1 68 ? 15.492 -8.109 -3.459 1 98.81 68 ILE B N 1
ATOM 1387 C CA . ILE B 1 68 ? 15.234 -9.539 -3.605 1 98.81 68 ILE B CA 1
ATOM 1388 C C . ILE B 1 68 ? 16.062 -10.094 -4.758 1 98.81 68 ILE B C 1
ATOM 1390 O O . ILE B 1 68 ? 15.711 -11.125 -5.344 1 98.81 68 ILE B O 1
ATOM 1394 N N . GLU B 1 69 ? 17.094 -9.406 -5.082 1 97.5 69 GLU B N 1
ATOM 1395 C CA . GLU B 1 69 ? 17.906 -9.742 -6.246 1 97.5 69 GLU B CA 1
ATOM 1396 C C . GLU B 1 69 ? 18.516 -11.133 -6.113 1 97.5 69 GLU B C 1
ATOM 1398 O O . GLU B 1 69 ? 18.75 -11.82 -7.113 1 97.5 69 GLU B O 1
ATOM 1403 N N . GLU B 1 70 ? 18.719 -11.625 -4.895 1 97.62 70 GLU B N 1
ATOM 1404 C CA . GLU B 1 70 ? 19.406 -12.891 -4.66 1 97.62 70 GLU B CA 1
ATOM 1405 C C . GLU B 1 70 ? 18.422 -14.016 -4.395 1 97.62 70 GLU B C 1
ATOM 1407 O O . GLU B 1 70 ? 18.812 -15.133 -4.074 1 97.62 70 GLU B O 1
ATOM 1412 N N . LYS B 1 71 ? 17.156 -13.742 -4.508 1 98.31 71 LYS B N 1
ATOM 1413 C CA . LYS B 1 71 ? 16.141 -14.742 -4.242 1 98.31 71 LYS B CA 1
ATOM 1414 C C . LYS B 1 71 ? 15.891 -15.617 -5.469 1 98.31 71 LYS B C 1
ATOM 1416 O O . LYS B 1 71 ? 16.422 -15.344 -6.547 1 98.31 71 LYS B O 1
ATOM 1421 N N . THR B 1 72 ? 15.227 -16.672 -5.254 1 98.31 72 THR B N 1
ATOM 1422 C CA . THR B 1 72 ? 14.891 -17.562 -6.363 1 98.31 72 THR B CA 1
ATOM 1423 C C . THR B 1 72 ? 13.953 -16.859 -7.344 1 98.31 72 THR B C 1
ATOM 1425 O O . THR B 1 72 ? 13.258 -15.906 -6.98 1 98.31 72 THR B O 1
ATOM 1428 N N . MET B 1 73 ? 13.938 -17.312 -8.562 1 98 73 MET B N 1
ATOM 1429 C CA . MET B 1 73 ? 13.039 -16.75 -9.562 1 98 73 MET B CA 1
ATOM 1430 C C . MET B 1 73 ? 11.586 -16.875 -9.133 1 98 73 MET B C 1
ATOM 1432 O O . MET B 1 73 ? 10.773 -16 -9.422 1 98 73 MET B O 1
ATOM 1436 N N . GLU B 1 74 ? 11.289 -17.969 -8.453 1 98.31 74 GLU B N 1
ATOM 1437 C CA . GLU B 1 74 ? 9.938 -18.156 -7.938 1 98.31 74 GLU B CA 1
ATOM 1438 C C . GLU B 1 74 ? 9.57 -17.062 -6.934 1 98.31 74 GLU B C 1
ATOM 1440 O O . GLU B 1 74 ? 8.477 -16.484 -7.004 1 98.31 74 GLU B O 1
ATOM 1445 N N . ASP B 1 75 ? 10.453 -16.797 -6.051 1 98.69 75 ASP B N 1
ATOM 1446 C CA . ASP B 1 75 ? 10.234 -15.742 -5.062 1 98.69 75 ASP B CA 1
ATOM 1447 C C . ASP B 1 75 ? 10.133 -14.375 -5.727 1 98.69 75 ASP B C 1
ATOM 1449 O O . ASP B 1 75 ? 9.281 -13.562 -5.363 1 98.69 75 ASP B O 1
ATOM 1453 N N . ILE B 1 76 ? 11.047 -14.188 -6.68 1 98.75 76 ILE B N 1
ATOM 1454 C CA . ILE B 1 76 ? 11.039 -12.922 -7.398 1 98.75 76 ILE B CA 1
ATOM 1455 C C . ILE B 1 76 ? 9.688 -12.727 -8.086 1 98.75 76 ILE B C 1
ATOM 1457 O O . ILE B 1 76 ? 9.062 -11.664 -7.969 1 98.75 76 ILE B O 1
ATOM 1461 N N . LYS B 1 77 ? 9.219 -13.734 -8.727 1 98.62 77 LYS B N 1
ATOM 1462 C CA . LYS B 1 77 ? 7.941 -13.656 -9.43 1 98.62 77 LYS B CA 1
ATOM 1463 C C . LYS B 1 77 ? 6.785 -13.422 -8.461 1 98.62 77 LYS B C 1
ATOM 1465 O O . LYS B 1 77 ? 5.867 -12.656 -8.758 1 98.62 77 LYS B O 1
ATOM 1470 N N . SER B 1 78 ? 6.855 -14.016 -7.324 1 98.69 78 SER B N 1
ATOM 1471 C CA . SER B 1 78 ? 5.793 -13.883 -6.332 1 98.69 78 SER B CA 1
ATOM 1472 C C . SER B 1 78 ? 5.707 -12.453 -5.805 1 98.69 78 SER B C 1
ATOM 1474 O O . SER B 1 78 ? 4.637 -12 -5.402 1 98.69 78 SER B O 1
ATOM 1476 N N . CYS B 1 79 ? 6.793 -11.75 -5.879 1 98.88 79 CYS B N 1
ATOM 1477 C CA . CYS B 1 79 ? 6.867 -10.414 -5.301 1 98.88 79 CYS B CA 1
ATOM 1478 C C . CYS B 1 79 ? 6.383 -9.359 -6.297 1 98.88 79 CYS B C 1
ATOM 1480 O O . CYS B 1 79 ? 6.117 -8.219 -5.918 1 98.88 79 CYS B O 1
ATOM 1482 N N . GLN B 1 80 ? 6.227 -9.719 -7.539 1 98.94 80 GLN B N 1
ATOM 1483 C CA . GLN B 1 80 ? 6.047 -8.719 -8.578 1 98.94 80 GLN B CA 1
ATOM 1484 C C . GLN B 1 80 ? 4.715 -7.988 -8.422 1 98.94 80 GLN B C 1
ATOM 1486 O O . GLN B 1 80 ? 4.617 -6.793 -8.711 1 98.94 80 GLN B O 1
ATOM 1491 N N . VAL B 1 81 ? 3.707 -8.68 -7.98 1 98.94 81 VAL B N 1
ATOM 1492 C CA . VAL B 1 81 ? 2.41 -8.031 -7.824 1 98.94 81 VAL B CA 1
ATOM 1493 C C . VAL B 1 81 ? 2.521 -6.902 -6.801 1 98.94 81 VAL B C 1
ATOM 1495 O O . VAL B 1 81 ? 2.01 -5.801 -7.027 1 98.94 81 VAL B O 1
ATOM 1498 N N . LEU B 1 82 ? 3.191 -7.129 -5.707 1 99 82 LEU B N 1
ATOM 1499 C CA . LEU B 1 82 ? 3.361 -6.121 -4.668 1 99 82 LEU B CA 1
ATOM 1500 C C . LEU B 1 82 ? 4.25 -4.98 -5.156 1 99 82 LEU B C 1
ATOM 1502 O O . LEU B 1 82 ? 3.932 -3.807 -4.949 1 99 82 LEU B O 1
ATOM 1506 N N . LEU B 1 83 ? 5.32 -5.332 -5.82 1 99 83 LEU B N 1
ATOM 1507 C CA . LEU B 1 83 ? 6.312 -4.336 -6.211 1 99 83 LEU B CA 1
ATOM 1508 C C . LEU B 1 83 ? 5.789 -3.463 -7.348 1 99 83 LEU B C 1
ATOM 1510 O O . LEU B 1 83 ? 6 -2.25 -7.352 1 99 83 LEU B O 1
ATOM 1514 N N . HIS B 1 84 ? 5.133 -4.059 -8.305 1 98.94 84 HIS B N 1
ATOM 1515 C CA . HIS B 1 84 ? 4.531 -3.264 -9.367 1 98.94 84 HIS B CA 1
ATOM 1516 C C . HIS B 1 84 ? 3.385 -2.41 -8.844 1 98.94 84 HIS B C 1
ATOM 1518 O O . HIS B 1 84 ? 3.18 -1.285 -9.305 1 98.94 84 HIS B O 1
ATOM 1524 N N . THR B 1 85 ? 2.607 -2.967 -7.941 1 98.94 85 THR B N 1
ATOM 1525 C CA . THR B 1 85 ? 1.55 -2.191 -7.305 1 98.94 85 THR B CA 1
ATOM 1526 C C . THR B 1 85 ? 2.129 -0.976 -6.586 1 98.94 85 THR B C 1
ATOM 1528 O O . THR B 1 85 ? 1.615 0.136 -6.719 1 98.94 85 THR B O 1
ATOM 1531 N N . MET B 1 86 ? 3.197 -1.157 -5.848 1 98.94 86 MET B N 1
ATOM 1532 C CA . MET B 1 86 ? 3.883 -0.058 -5.172 1 98.94 86 MET B CA 1
ATOM 1533 C C . MET B 1 86 ? 4.344 0.994 -6.176 1 98.94 86 MET B C 1
ATOM 1535 O O . MET B 1 86 ? 4.129 2.189 -5.969 1 98.94 86 MET B O 1
ATOM 1539 N N . LEU B 1 87 ? 4.988 0.536 -7.195 1 98.94 87 LEU B N 1
ATOM 1540 C CA . LEU B 1 87 ? 5.492 1.439 -8.227 1 98.94 87 LEU B CA 1
ATOM 1541 C C . LEU B 1 87 ? 4.367 2.299 -8.789 1 98.94 87 LEU B C 1
ATOM 1543 O O . LEU B 1 87 ? 4.484 3.525 -8.844 1 98.94 87 LEU B O 1
ATOM 1547 N N . LEU B 1 88 ? 3.283 1.696 -9.18 1 98.94 88 LEU B N 1
ATOM 1548 C CA . LEU B 1 88 ? 2.172 2.434 -9.766 1 98.94 88 LEU B CA 1
ATOM 1549 C C . LEU B 1 88 ? 1.526 3.359 -8.742 1 98.94 88 LEU B C 1
ATOM 1551 O O . LEU B 1 88 ? 1.091 4.461 -9.086 1 98.94 88 LEU B O 1
ATOM 1555 N N . GLY B 1 89 ? 1.409 2.92 -7.492 1 98.81 89 GLY B N 1
ATOM 1556 C CA . GLY B 1 89 ? 0.903 3.77 -6.426 1 98.81 89 GLY B CA 1
ATOM 1557 C C . GLY B 1 89 ? 1.718 5.035 -6.234 1 98.81 89 GLY B C 1
ATOM 1558 O O . GLY B 1 89 ? 1.161 6.133 -6.156 1 98.81 89 GLY B O 1
ATOM 1559 N N . LEU B 1 90 ? 3.029 4.902 -6.211 1 98.81 90 LEU B N 1
ATOM 1560 C CA . LEU B 1 90 ? 3.918 6.047 -6.039 1 98.81 90 LEU B CA 1
ATOM 1561 C C . LEU B 1 90 ? 3.9 6.941 -7.273 1 98.81 90 LEU B C 1
ATOM 1563 O O . LEU B 1 90 ? 4 8.164 -7.156 1 98.81 90 LEU B O 1
ATOM 1567 N N . ARG B 1 91 ? 3.77 6.312 -8.461 1 98.69 91 ARG B N 1
ATOM 1568 C CA . ARG B 1 91 ? 3.643 7.094 -9.688 1 98.69 91 ARG B CA 1
ATOM 1569 C C . ARG B 1 91 ? 2.373 7.938 -9.664 1 98.69 91 ARG B C 1
ATOM 1571 O O . ARG B 1 91 ? 2.375 9.086 -10.125 1 98.69 91 ARG B O 1
ATOM 1578 N N . SER B 1 92 ? 1.319 7.328 -9.234 1 97.94 92 SER B N 1
ATOM 1579 C CA . SER B 1 92 ? 0.07 8.07 -9.109 1 97.94 92 SER B CA 1
ATOM 1580 C C . SER B 1 92 ? 0.234 9.281 -8.195 1 97.94 92 SER B C 1
ATOM 1582 O O . SER B 1 92 ? -0.281 10.359 -8.484 1 97.94 92 SER B O 1
ATOM 1584 N N . MET B 1 93 ? 0.95 9.133 -7.105 1 96.38 93 MET B N 1
ATOM 1585 C CA . MET B 1 93 ? 1.229 10.234 -6.18 1 96.38 93 MET B CA 1
ATOM 1586 C C . MET B 1 93 ? 2.084 11.305 -6.852 1 96.38 93 MET B C 1
ATOM 1588 O O . MET B 1 93 ? 1.858 12.5 -6.652 1 96.38 93 MET B O 1
ATOM 1592 N N . GLU B 1 94 ? 3.043 10.867 -7.527 1 97.5 94 GLU B N 1
ATOM 1593 C CA . GLU B 1 94 ? 3.945 11.781 -8.227 1 97.5 94 GLU B CA 1
ATOM 1594 C C . GLU B 1 94 ? 3.178 12.719 -9.156 1 97.5 94 GLU B C 1
ATOM 1596 O O . GLU B 1 94 ? 3.543 13.883 -9.312 1 97.5 94 GLU B O 1
ATOM 1601 N N . GLN B 1 95 ? 2.209 12.195 -9.789 1 96.25 95 GLN B N 1
ATOM 1602 C CA . GLN B 1 95 ? 1.406 12.992 -10.703 1 96.25 95 GLN B CA 1
ATOM 1603 C C . GLN B 1 95 ? 0.774 14.18 -9.992 1 96.25 95 GLN B C 1
ATOM 1605 O O . GLN B 1 95 ? 0.677 15.273 -10.562 1 96.25 95 GLN B O 1
ATOM 1610 N N . GLY B 1 96 ? 0.405 14.07 -8.75 1 93.38 96 GLY B N 1
ATOM 1611 C CA . GLY B 1 96 ? -0.259 15.125 -7.996 1 93.38 96 GLY B CA 1
ATOM 1612 C C . GLY B 1 96 ? 0.69 15.93 -7.129 1 93.38 96 GLY B C 1
ATOM 1613 O O . GLY B 1 96 ? 0.347 17.016 -6.672 1 93.38 96 GLY B O 1
ATOM 1614 N N . TYR B 1 97 ? 1.851 15.43 -6.945 1 94.12 97 TYR B N 1
ATOM 1615 C CA . TYR B 1 97 ? 2.799 16.047 -6.023 1 94.12 97 TYR B CA 1
ATOM 1616 C C . TYR B 1 97 ? 4.207 16.047 -6.609 1 94.12 97 TYR B C 1
ATOM 1618 O O . TYR B 1 97 ? 5.168 15.664 -5.938 1 94.12 97 TYR B O 1
ATOM 1626 N N . ARG B 1 98 ? 4.379 16.578 -7.758 1 93.44 98 ARG B N 1
ATOM 1627 C CA . ARG B 1 98 ? 5.609 16.531 -8.539 1 93.44 98 ARG B CA 1
ATOM 1628 C C . ARG B 1 98 ? 6.73 17.281 -7.84 1 93.44 98 ARG B C 1
ATOM 1630 O O . ARG B 1 98 ? 7.906 16.953 -8 1 93.44 98 ARG B O 1
ATOM 1637 N N . ASP B 1 99 ? 6.383 18.188 -7.035 1 93.62 99 ASP B N 1
ATOM 1638 C CA . ASP B 1 99 ? 7.387 19 -6.359 1 93.62 99 ASP B CA 1
ATOM 1639 C C . ASP B 1 99 ? 7.934 18.297 -5.121 1 93.62 99 ASP B C 1
ATOM 1641 O O . ASP B 1 99 ? 8.93 18.734 -4.543 1 93.62 99 ASP B O 1
ATOM 1645 N N . TYR B 1 100 ? 7.363 17.188 -4.781 1 94 100 TYR B N 1
ATOM 1646 C CA . TYR B 1 100 ? 7.715 16.578 -3.5 1 94 100 TYR B CA 1
ATOM 1647 C C . TYR B 1 100 ? 8.297 15.188 -3.689 1 94 100 TYR B C 1
ATOM 1649 O O . TYR B 1 100 ? 8.992 14.672 -2.811 1 94 100 TYR B O 1
ATOM 1657 N N . ILE B 1 101 ? 7.98 14.508 -4.812 1 96.62 101 ILE B N 1
ATOM 1658 C CA . ILE B 1 101 ? 8.43 13.125 -4.988 1 96.62 101 ILE B CA 1
ATOM 1659 C C . ILE B 1 101 ? 8.836 12.898 -6.441 1 96.62 101 ILE B C 1
ATOM 1661 O O . ILE B 1 101 ? 8.188 13.406 -7.363 1 96.62 101 ILE B O 1
ATOM 1665 N N . ASN B 1 102 ? 9.883 12.219 -6.625 1 97.75 102 ASN B N 1
ATOM 1666 C CA . ASN B 1 102 ? 10.391 11.742 -7.906 1 97.75 102 ASN B CA 1
ATOM 1667 C C . ASN B 1 102 ? 10.531 10.219 -7.926 1 97.75 102 ASN B C 1
ATOM 1669 O O . ASN B 1 102 ? 11.211 9.648 -7.074 1 97.75 102 ASN B O 1
ATOM 1673 N N . VAL B 1 103 ? 9.891 9.516 -8.898 1 98.75 103 VAL B N 1
ATOM 1674 C CA . VAL B 1 103 ? 9.914 8.062 -9.031 1 98.75 103 VAL B CA 1
ATOM 1675 C C . VAL B 1 103 ? 10.695 7.68 -10.289 1 98.75 103 VAL B C 1
ATOM 1677 O O . VAL B 1 103 ? 10.367 8.125 -11.391 1 98.75 103 VAL B O 1
ATOM 1680 N N . ARG B 1 104 ? 11.688 6.871 -10.133 1 98.62 104 ARG B N 1
ATOM 1681 C CA . ARG B 1 104 ? 12.539 6.488 -11.258 1 98.62 104 ARG B CA 1
ATOM 1682 C C . ARG B 1 104 ? 12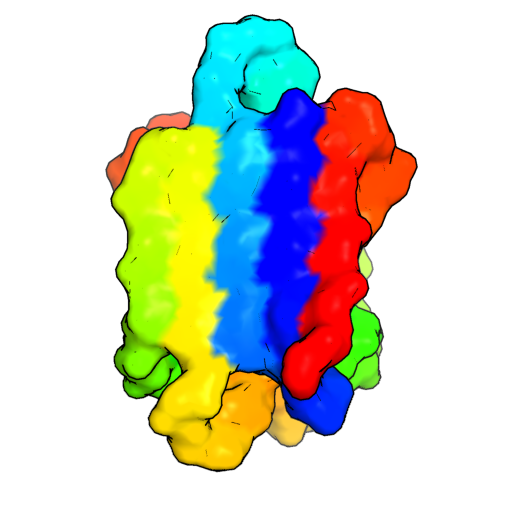.719 4.977 -11.312 1 98.62 104 ARG B C 1
ATOM 1684 O O . ARG B 1 104 ? 12.703 4.305 -10.273 1 98.62 104 ARG B O 1
ATOM 1691 N N . GLU B 1 105 ? 12.828 4.473 -12.516 1 98.44 105 GLU B N 1
ATOM 1692 C CA . GLU B 1 105 ? 13.164 3.076 -12.773 1 98.44 105 GLU B CA 1
ATOM 1693 C C . GLU B 1 105 ? 14.523 2.951 -13.453 1 98.44 105 GLU B C 1
ATOM 1695 O O . GLU B 1 105 ? 14.867 3.76 -14.32 1 98.44 105 GLU B O 1
ATOM 1700 N N . GLU B 1 106 ? 15.25 1.984 -12.961 1 98 106 GLU B N 1
ATOM 1701 C CA . GLU B 1 106 ? 16.562 1.698 -13.547 1 98 106 GLU B CA 1
ATOM 1702 C C . GLU B 1 106 ? 16.672 0.23 -13.945 1 98 106 GLU B C 1
ATOM 1704 O O . GLU B 1 106 ? 16.234 -0.656 -13.203 1 98 106 GLU B O 1
ATOM 1709 N N . GLU B 1 107 ? 17.234 -0.021 -15.148 1 95.75 107 GLU B N 1
ATOM 1710 C CA . GLU B 1 107 ? 17.531 -1.39 -15.57 1 95.75 107 GLU B CA 1
ATOM 1711 C C . GLU B 1 107 ? 18.922 -1.824 -15.117 1 95.75 107 GLU B C 1
ATOM 1713 O O . GLU B 1 107 ? 19.891 -1.081 -15.281 1 95.75 107 GLU B O 1
ATOM 1718 N N . VAL B 1 108 ? 18.875 -3.006 -14.508 1 89.12 108 VAL B N 1
ATOM 1719 C CA . VAL B 1 108 ? 20.188 -3.498 -14.062 1 89.12 108 VAL B CA 1
ATOM 1720 C C . VAL B 1 108 ? 20.406 -4.918 -14.586 1 89.12 108 VAL B C 1
ATOM 1722 O O . VAL B 1 108 ? 19.438 -5.633 -14.875 1 89.12 108 VAL B O 1
#

Organism: Clostridium novyi (strain NT) (NCBI:txid386415)

Nearest PDB structures (foldseek):
  2g0j-assembly2_C  TM=8.617E-01  e=6.021E-11  Streptococcus mutans
  2g0i-assembly1_A  TM=9.128E-01  e=5.322E-10  Streptococcus mutans
  2idl-assembly1_A  TM=8.727E-01  e=2.937E-10  Streptococcus pneumoniae TIGR4
  7jvs-assembly1_D  TM=8.786E-01  e=5.025E-09  Staphylococcus aureus
  7mwq-assembly2_C  TM=5.138E-01  e=1.345E-01  synthetic construct